Protein AF-A0A957UUG8-F1 (afdb_monomer_lite)

Sequence (241 aa):
MCANLQRIIALAIGLKPEPNIVSWSAAPTAQTLRECVQPLDTLDVLCGFPEPPALSSYLPDALEGNNSLPSLSNCVAHAGYAVVIVDVSAQELAPAALAAANTLVLVGAPTLPGVLHLAEATRLVNDVIAGQHRIGRQAIHLVVNRVRDSTLRPEEVVKTGLEVRKDFPALAAHAPDDPQVESALNQRRAAYFHSEPLRRTARTLGDLLFAAPALAAARVDELTGKPARVFNLGPIRIKAS

pLDDT: mean 84.56, std 16.68, range [26.45, 98.25]

Secondary structure (DSSP, 8-state):
-TTHHHHHHHHHHT--S-SBHHHHHTS-SHHHHHHH-EEETTEEE-B--SSHHHHHHHGGGSSSSTTSHHHHHHHHHHHT-S--------GGGHHHHHHH-S-EEEEE-SSHHHHHHHHHHHHIIIIISTTSS---GGGEEEEEEEE-TTS--HHHHHHHHHHH-TTPPPEEEEEE--HHHHHHHHTTS-GGGT-HHHHHHHHHHHHHHHHHHHHHHHHHHHHHT--PEEEEETTEEEEE-

Radius of gyration: 18.62 Å; chains: 1; bounding box: 44×42×51 Å

Structure (mmCIF, N/CA/C/O backbone):
data_AF-A0A957UUG8-F1
#
_entry.id   AF-A0A957UUG8-F1
#
loop_
_atom_site.group_PDB
_atom_site.id
_atom_site.type_symbol
_atom_site.label_atom_id
_atom_site.label_alt_id
_atom_site.label_comp_id
_atom_site.label_asym_id
_atom_site.label_entity_id
_atom_site.label_seq_id
_atom_site.pdbx_PDB_ins_code
_atom_site.Cartn_x
_atom_site.Cartn_y
_atom_site.Cartn_z
_atom_site.occupancy
_atom_site.B_iso_or_equiv
_atom_site.auth_seq_id
_atom_site.auth_comp_id
_atom_site.auth_asym_id
_atom_site.auth_atom_id
_atom_site.pdbx_PDB_model_num
ATOM 1 N N . MET A 1 1 ? -5.238 14.834 -9.897 1.00 26.45 1 MET A N 1
ATOM 2 C CA . MET A 1 1 ? -5.939 13.617 -10.384 1.00 26.45 1 MET A CA 1
ATOM 3 C C . MET A 1 1 ? -5.964 12.460 -9.367 1.00 26.45 1 MET A C 1
ATOM 5 O O . MET A 1 1 ? -6.479 11.405 -9.708 1.00 26.45 1 MET A O 1
ATOM 9 N N . CYS A 1 2 ? -5.498 12.633 -8.119 1.00 26.98 2 CYS A N 1
ATOM 10 C CA . CYS A 1 2 ? -5.352 11.531 -7.148 1.00 26.98 2 CYS A CA 1
ATOM 11 C C . CYS A 1 2 ? -6.630 11.167 -6.360 1.00 26.98 2 CYS A C 1
ATOM 13 O O . CYS A 1 2 ? -6.739 10.053 -5.860 1.00 26.98 2 CYS A O 1
ATOM 15 N N . ALA A 1 3 ? -7.640 12.045 -6.313 1.00 26.80 3 ALA A N 1
ATOM 16 C CA . ALA A 1 3 ? -8.881 11.792 -5.568 1.00 26.80 3 ALA A CA 1
ATOM 17 C C . ALA A 1 3 ? -9.786 10.696 -6.175 1.00 26.80 3 ALA A C 1
ATOM 19 O O . ALA A 1 3 ? -10.650 10.158 -5.489 1.00 26.80 3 ALA A O 1
ATOM 20 N N . ASN A 1 4 ? -9.594 10.334 -7.451 1.00 35.91 4 ASN A N 1
ATOM 21 C CA . ASN A 1 4 ? -10.429 9.324 -8.108 1.00 35.91 4 ASN A CA 1
ATOM 22 C C . ASN A 1 4 ? -10.052 7.879 -7.744 1.00 35.91 4 ASN A C 1
ATOM 24 O O . ASN A 1 4 ? -10.877 6.996 -7.955 1.00 35.91 4 ASN A O 1
ATOM 28 N N . LEU A 1 5 ? -8.864 7.610 -7.181 1.00 40.38 5 LEU A N 1
ATOM 29 C CA . LEU A 1 5 ? -8.452 6.231 -6.877 1.00 40.38 5 LEU A CA 1
ATOM 30 C C . LEU A 1 5 ? -9.182 5.621 -5.667 1.00 40.38 5 LEU A C 1
ATOM 32 O O . LEU A 1 5 ? -9.530 4.444 -5.728 1.00 40.38 5 LEU A O 1
ATOM 36 N N . GLN A 1 6 ? -9.492 6.401 -4.619 1.00 48.09 6 GLN A N 1
ATOM 37 C CA . GLN A 1 6 ? -10.172 5.880 -3.412 1.00 48.09 6 GLN A CA 1
ATOM 38 C C . GLN A 1 6 ? -11.544 5.277 -3.730 1.00 48.09 6 GLN A C 1
ATOM 40 O O . GLN A 1 6 ? -11.925 4.245 -3.181 1.00 48.09 6 GLN A O 1
ATOM 45 N N . ARG A 1 7 ? -12.273 5.888 -4.673 1.00 53.62 7 ARG A N 1
ATOM 46 C CA . ARG A 1 7 ? -13.584 5.399 -5.119 1.00 53.62 7 ARG A CA 1
ATOM 47 C C . ARG A 1 7 ? -13.492 4.153 -5.991 1.00 53.62 7 ARG A C 1
ATOM 49 O O . ARG A 1 7 ? -14.439 3.373 -6.003 1.00 53.62 7 ARG A O 1
ATOM 56 N N . ILE A 1 8 ? -12.386 3.954 -6.711 1.00 54.97 8 ILE A N 1
ATOM 57 C CA . ILE A 1 8 ? -12.251 2.836 -7.653 1.00 54.97 8 ILE A CA 1
ATOM 58 C C . ILE A 1 8 ? -12.225 1.507 -6.910 1.00 54.97 8 ILE A C 1
ATOM 60 O O . ILE A 1 8 ? -12.878 0.584 -7.374 1.00 54.97 8 ILE A O 1
ATOM 64 N N . ILE A 1 9 ? -11.558 1.405 -5.755 1.00 62.34 9 ILE A N 1
ATOM 65 C CA . ILE A 1 9 ? -11.535 0.146 -4.996 1.00 62.34 9 ILE A CA 1
ATOM 66 C C . ILE A 1 9 ? -12.936 -0.165 -4.478 1.00 62.34 9 ILE A C 1
ATOM 68 O O . ILE A 1 9 ? -13.498 -1.174 -4.883 1.00 62.34 9 ILE A O 1
ATOM 72 N N . ALA A 1 10 ? -13.558 0.729 -3.702 1.00 63.50 10 ALA A N 1
ATOM 73 C CA . ALA A 1 10 ? -14.911 0.500 -3.185 1.00 63.50 10 ALA A CA 1
ATOM 74 C C . ALA A 1 10 ? -15.917 0.144 -4.300 1.00 63.50 10 ALA A C 1
ATOM 76 O O . ALA A 1 10 ? -16.678 -0.813 -4.170 1.00 63.50 10 ALA A O 1
ATOM 77 N N . LEU A 1 11 ? -15.852 0.837 -5.443 1.00 66.44 11 LEU A N 1
ATOM 78 C CA . LEU A 1 11 ? -16.691 0.556 -6.610 1.00 66.44 11 LEU A CA 1
ATOM 79 C C . LEU A 1 11 ? -16.361 -0.785 -7.290 1.00 66.44 11 LEU A C 1
ATOM 81 O O . LEU A 1 11 ? -17.276 -1.500 -7.703 1.00 66.44 11 LEU A O 1
ATOM 85 N N . ALA A 1 12 ? -15.079 -1.127 -7.428 1.00 66.06 12 ALA A N 1
ATOM 86 C CA . ALA A 1 12 ? -14.616 -2.338 -8.105 1.00 66.06 12 ALA A CA 1
ATOM 87 C C . ALA A 1 12 ? -14.862 -3.615 -7.295 1.00 66.06 12 ALA A C 1
ATOM 89 O O . ALA A 1 12 ? -14.835 -4.698 -7.867 1.00 66.06 12 ALA A O 1
ATOM 90 N N . ILE A 1 13 ? -15.106 -3.517 -5.989 1.00 74.19 13 ILE A N 1
ATOM 91 C CA . ILE A 1 13 ? -15.402 -4.677 -5.131 1.00 74.19 13 ILE A CA 1
ATOM 92 C C . ILE A 1 13 ? -16.788 -4.616 -4.475 1.00 74.19 13 ILE A C 1
ATOM 94 O O . ILE A 1 13 ? -17.124 -5.481 -3.673 1.00 74.19 13 ILE A O 1
ATOM 98 N N . GLY A 1 14 ? -17.623 -3.641 -4.853 1.00 77.38 14 GLY A N 1
ATOM 99 C CA . GLY A 1 14 ? -19.028 -3.574 -4.439 1.00 77.38 14 GLY A CA 1
ATOM 100 C C . GLY A 1 14 ? -19.262 -3.113 -2.997 1.00 77.38 14 GLY A C 1
ATOM 101 O O . GLY A 1 14 ? -20.324 -3.393 -2.443 1.00 77.38 14 GLY A O 1
ATOM 102 N N . LEU A 1 15 ? -18.303 -2.407 -2.393 1.00 84.19 15 LEU A N 1
ATOM 103 C CA . LEU A 1 15 ? -18.471 -1.803 -1.071 1.00 84.19 15 LEU A CA 1
ATOM 104 C C . LEU A 1 15 ? -19.414 -0.600 -1.132 1.00 84.19 15 LEU A C 1
ATOM 106 O O . LEU A 1 15 ? -19.495 0.114 -2.138 1.00 84.19 15 LEU A O 1
ATOM 110 N N . LYS A 1 16 ? -20.120 -0.355 -0.030 1.00 86.88 16 LYS A N 1
ATOM 111 C CA . LYS A 1 16 ? -20.981 0.819 0.113 1.00 86.88 16 LYS A CA 1
ATOM 112 C C . LYS A 1 16 ? -20.130 2.052 0.449 1.00 86.88 16 LYS A C 1
ATOM 114 O O . LYS A 1 16 ? -19.113 1.914 1.124 1.00 86.88 16 LYS A O 1
ATOM 119 N N . PRO A 1 17 ? -20.550 3.266 0.046 1.00 83.75 17 PRO A N 1
ATOM 120 C CA . PRO A 1 17 ? -19.860 4.502 0.431 1.00 83.75 17 PRO A CA 1
ATOM 121 C C . PRO A 1 17 ? -19.831 4.754 1.946 1.00 83.75 17 PRO A C 1
ATOM 123 O O . PRO A 1 17 ? -18.925 5.419 2.440 1.00 83.75 17 PRO A O 1
ATOM 126 N N . GLU A 1 18 ? -20.821 4.226 2.667 1.00 87.88 18 GLU A N 1
ATOM 127 C CA . GLU A 1 18 ? -20.953 4.297 4.119 1.00 87.88 18 GLU A CA 1
ATOM 128 C C . GLU A 1 18 ? -21.358 2.923 4.683 1.00 87.88 18 GLU A C 1
ATOM 130 O O . GLU A 1 18 ? -22.116 2.197 4.024 1.00 87.88 18 GLU A O 1
ATOM 135 N N . PRO A 1 19 ? -20.895 2.565 5.894 1.00 91.62 19 PRO A N 1
ATOM 136 C CA . PRO A 1 19 ? -20.029 3.360 6.776 1.00 91.62 19 PRO A CA 1
ATOM 137 C C . PRO A 1 19 ? -18.561 3.440 6.300 1.00 91.62 19 PRO A C 1
ATOM 139 O O . PRO A 1 19 ? -18.117 2.626 5.486 1.00 91.62 19 PRO A O 1
ATOM 142 N N . ASN A 1 20 ? -17.827 4.464 6.757 1.00 91.44 20 ASN A N 1
ATOM 143 C CA . ASN A 1 20 ? -16.457 4.770 6.315 1.00 91.44 20 ASN A CA 1
ATOM 144 C C . ASN A 1 20 ? -15.599 5.422 7.425 1.00 91.44 20 ASN A C 1
ATOM 146 O O . ASN A 1 20 ? -16.031 5.562 8.570 1.00 91.44 20 ASN A O 1
ATOM 150 N N . ILE A 1 21 ? -14.367 5.821 7.092 1.00 92.38 21 ILE A N 1
ATOM 151 C CA . ILE A 1 21 ? -13.411 6.431 8.028 1.00 92.38 21 ILE A CA 1
ATOM 152 C C . ILE A 1 21 ? -13.934 7.714 8.687 1.00 92.38 21 ILE A C 1
ATOM 154 O O . ILE A 1 21 ? -13.601 7.976 9.841 1.00 92.38 21 ILE A O 1
ATOM 158 N N . VAL A 1 22 ? -14.793 8.483 8.009 1.00 93.12 22 VAL A N 1
ATOM 159 C CA . VAL A 1 22 ? -15.411 9.690 8.578 1.00 93.12 22 VAL A CA 1
ATOM 160 C C . VAL A 1 22 ? -16.347 9.300 9.720 1.00 93.12 22 VAL A C 1
ATOM 162 O O . VAL A 1 22 ? -16.263 9.885 10.799 1.00 93.12 22 VAL A O 1
ATOM 165 N N . SER A 1 23 ? -17.165 8.259 9.524 1.00 93.69 23 SER A N 1
ATOM 166 C CA . SER A 1 23 ? -18.064 7.721 10.553 1.00 93.69 23 SER A CA 1
ATOM 167 C C . SER A 1 23 ? -17.300 7.286 11.807 1.00 93.69 23 SER A C 1
ATOM 169 O O . SER A 1 23 ? -17.697 7.628 12.919 1.00 93.69 23 SER A O 1
ATOM 171 N N . TRP A 1 24 ? -16.167 6.597 11.638 1.00 95.31 24 TRP A N 1
ATOM 172 C CA . TRP A 1 24 ? -15.311 6.214 12.763 1.00 95.31 24 TRP A CA 1
ATOM 173 C C . TRP A 1 24 ? -14.665 7.433 13.438 1.00 95.31 24 TRP A C 1
ATOM 175 O O . TRP A 1 24 ? -14.670 7.535 14.665 1.00 95.31 24 TRP A O 1
ATOM 185 N N . SER A 1 25 ? -14.149 8.381 12.649 1.00 94.12 25 SER A N 1
ATOM 186 C CA . SER A 1 25 ? -13.430 9.559 13.153 1.00 94.12 25 SER A CA 1
ATOM 187 C C . SER A 1 25 ? -14.284 10.463 14.048 1.00 94.12 25 SER A C 1
ATOM 189 O O . SER A 1 25 ? -13.746 11.130 14.928 1.00 94.12 25 SER A O 1
ATOM 191 N N . ALA A 1 26 ? -15.609 10.452 13.866 1.00 93.44 26 ALA A N 1
ATOM 192 C CA . ALA A 1 26 ? -16.547 11.230 14.670 1.00 93.44 26 ALA A CA 1
ATOM 193 C C . ALA A 1 26 ? -16.664 10.724 16.120 1.00 93.44 26 ALA A C 1
ATOM 195 O O . ALA A 1 26 ? -16.987 11.497 17.022 1.00 93.44 26 ALA A O 1
ATOM 196 N N . ALA A 1 27 ? -16.398 9.438 16.357 1.00 94.50 27 ALA A N 1
ATOM 197 C CA . ALA A 1 27 ? -16.428 8.822 17.678 1.00 94.50 27 ALA A CA 1
ATOM 198 C C . ALA A 1 27 ? -15.414 7.662 17.734 1.00 94.50 27 ALA A C 1
ATOM 200 O O . ALA A 1 27 ? -15.817 6.500 17.691 1.00 94.50 27 ALA A O 1
ATOM 201 N N . PRO A 1 28 ? -14.098 7.936 17.800 1.00 95.00 28 PRO A N 1
ATOM 202 C CA . PRO A 1 28 ? -13.062 6.934 17.554 1.00 95.00 28 PRO A CA 1
ATOM 203 C C . PRO A 1 28 ? -12.923 5.958 18.730 1.00 95.00 28 PRO A C 1
ATOM 205 O O . PRO A 1 28 ? -12.320 6.260 19.759 1.00 95.00 28 PRO A O 1
ATOM 208 N N . THR A 1 29 ? -13.481 4.756 18.579 1.00 94.88 29 THR A N 1
ATOM 209 C CA . THR A 1 29 ? -13.404 3.664 19.561 1.00 94.88 29 THR A CA 1
ATOM 210 C C . THR A 1 29 ? -13.328 2.313 18.847 1.00 94.88 29 THR A C 1
ATOM 212 O O . THR A 1 29 ? -13.681 2.194 17.675 1.00 94.88 29 THR A O 1
ATOM 215 N N . ALA A 1 30 ? -12.901 1.258 19.550 1.00 93.50 30 ALA A N 1
ATOM 216 C CA . ALA A 1 30 ? -12.880 -0.093 18.975 1.00 93.50 30 ALA A CA 1
ATOM 217 C C . ALA A 1 30 ? -14.290 -0.619 18.662 1.00 93.50 30 ALA A C 1
ATOM 219 O O . ALA A 1 30 ? -14.467 -1.442 17.766 1.00 93.50 30 ALA A O 1
ATOM 220 N N . GLN A 1 31 ? -15.299 -0.156 19.404 1.00 93.38 31 GLN A N 1
ATOM 221 C CA . GLN A 1 31 ? -16.689 -0.507 19.144 1.00 93.38 31 GLN A CA 1
ATOM 222 C C . GLN A 1 31 ? -17.189 0.152 17.858 1.00 93.38 31 GLN A C 1
ATOM 224 O O . GLN A 1 31 ? -17.637 -0.553 16.961 1.00 93.38 31 GLN A O 1
ATOM 229 N N . THR A 1 32 ? -17.035 1.468 17.735 1.00 94.50 32 THR A N 1
ATOM 230 C CA . THR A 1 32 ? -17.436 2.200 16.526 1.00 94.50 32 THR A CA 1
ATOM 231 C C . THR A 1 32 ? -16.656 1.748 15.299 1.00 94.50 32 THR A C 1
ATOM 233 O O . THR A 1 32 ? -17.223 1.687 14.215 1.00 94.50 32 THR A O 1
ATOM 236 N N . LEU A 1 33 ? -15.391 1.336 15.446 1.00 95.38 33 LEU A N 1
ATOM 237 C CA . LEU A 1 33 ? -14.646 0.708 14.353 1.00 95.38 33 LEU A CA 1
ATOM 238 C C . LEU A 1 33 ? -15.356 -0.554 13.839 1.00 95.38 33 LEU A C 1
ATOM 240 O O . LEU A 1 33 ? -15.556 -0.681 12.636 1.00 95.38 33 LEU A O 1
ATOM 244 N N . ARG A 1 34 ? -15.779 -1.461 14.731 1.00 94.06 34 ARG A N 1
ATOM 245 C CA . ARG A 1 34 ? -16.524 -2.679 14.350 1.00 94.06 34 ARG A CA 1
ATOM 246 C C . ARG A 1 34 ? -17.858 -2.374 13.670 1.00 94.06 34 ARG A C 1
ATOM 248 O O . ARG A 1 34 ? -18.299 -3.149 12.834 1.00 94.06 34 ARG A O 1
ATOM 255 N N . GLU A 1 35 ? -18.482 -1.256 14.018 1.00 94.19 35 GLU A N 1
ATOM 256 C CA . GLU A 1 35 ? -19.719 -0.782 13.388 1.00 94.19 35 GLU A CA 1
ATOM 257 C C . GLU A 1 35 ? -19.462 -0.112 12.024 1.00 94.19 35 GLU A C 1
ATOM 259 O O . GLU A 1 35 ? -20.362 -0.064 11.188 1.00 94.19 35 GLU A O 1
ATOM 264 N N . CYS A 1 36 ? -18.242 0.388 11.785 1.00 95.00 36 CYS A N 1
ATOM 265 C CA . CYS A 1 36 ? -17.882 1.123 10.571 1.00 95.00 36 CYS A CA 1
ATOM 266 C C . CYS A 1 36 ? -17.183 0.291 9.487 1.00 95.00 36 CYS A C 1
ATOM 268 O O . CYS A 1 36 ? -17.032 0.768 8.360 1.00 95.00 36 CYS A O 1
ATOM 270 N N . VAL A 1 37 ? -16.733 -0.924 9.802 1.00 94.56 37 VAL A N 1
ATOM 271 C CA . VAL A 1 37 ? -16.162 -1.837 8.805 1.00 94.56 37 VAL A CA 1
ATOM 272 C C . VAL A 1 37 ? -17.257 -2.534 8.003 1.00 94.56 37 VAL A C 1
ATOM 274 O O . VAL A 1 37 ? -18.362 -2.778 8.485 1.00 94.56 37 VAL A O 1
ATOM 277 N N . GLN A 1 38 ? -16.938 -2.871 6.759 1.00 92.25 38 GLN A N 1
ATOM 278 C CA . GLN A 1 38 ? -17.809 -3.626 5.870 1.00 92.25 38 GLN A CA 1
ATOM 279 C C . GLN A 1 38 ? -17.164 -4.978 5.542 1.00 92.25 38 GLN A C 1
ATOM 281 O O . GLN A 1 38 ? -15.994 -4.996 5.147 1.00 92.25 38 GLN A O 1
ATOM 286 N N . PRO A 1 39 ? -17.901 -6.096 5.662 1.00 90.31 39 PRO A N 1
ATOM 287 C CA . PRO A 1 39 ? -17.361 -7.408 5.342 1.00 90.31 39 PRO A CA 1
ATOM 288 C C . PRO A 1 39 ? -17.180 -7.566 3.829 1.00 90.31 39 PRO A C 1
ATOM 290 O O . PRO A 1 39 ? -18.069 -7.241 3.036 1.00 90.31 39 PRO A O 1
ATOM 293 N N . LEU A 1 40 ? -16.039 -8.119 3.434 1.00 85.81 40 LEU A N 1
ATOM 294 C CA . LEU A 1 40 ? -15.681 -8.474 2.069 1.00 85.81 40 LEU A CA 1
ATOM 295 C C . LEU A 1 40 ? -14.963 -9.825 2.071 1.00 85.81 40 LEU A C 1
ATOM 297 O O . LEU A 1 40 ? -13.753 -9.900 2.283 1.00 85.81 40 LEU A O 1
ATOM 301 N N . ASP A 1 41 ? -15.711 -10.892 1.792 1.00 84.00 41 ASP A N 1
ATOM 302 C CA . ASP A 1 41 ? -15.215 -12.270 1.893 1.00 84.00 41 ASP A CA 1
ATOM 303 C C . ASP A 1 41 ? -14.626 -12.541 3.293 1.00 84.00 41 ASP A C 1
ATOM 305 O O . ASP A 1 41 ? -15.366 -12.517 4.276 1.00 84.00 41 ASP A O 1
ATOM 309 N N . THR A 1 42 ? -13.310 -12.742 3.411 1.00 84.75 42 THR A N 1
ATOM 310 C CA . THR A 1 42 ? -12.617 -12.951 4.693 1.00 84.75 42 THR A CA 1
ATOM 311 C C . THR A 1 42 ? -12.000 -11.676 5.279 1.00 84.75 42 THR A C 1
ATOM 313 O O . THR A 1 42 ? -11.213 -11.768 6.221 1.00 84.75 42 THR A O 1
ATOM 316 N N . LEU A 1 43 ? -12.251 -10.509 4.682 1.00 88.19 43 LEU A N 1
ATOM 317 C CA . LEU A 1 43 ? -11.686 -9.221 5.086 1.00 88.19 43 LEU A CA 1
ATOM 318 C C . LEU A 1 43 ? -12.763 -8.310 5.664 1.00 88.19 43 LEU A C 1
ATOM 320 O O . LEU A 1 43 ? -13.874 -8.257 5.146 1.00 88.19 43 LEU A O 1
ATOM 324 N N . ASP A 1 44 ? -12.385 -7.514 6.656 1.00 92.50 44 ASP A N 1
ATOM 325 C CA . ASP A 1 44 ? -13.159 -6.355 7.085 1.00 92.50 44 ASP A CA 1
ATOM 326 C C . ASP A 1 44 ? -12.511 -5.095 6.512 1.00 92.50 44 ASP A C 1
ATOM 328 O O . ASP A 1 44 ? -11.310 -4.862 6.677 1.00 92.50 44 ASP A O 1
ATOM 332 N N . VAL A 1 45 ? -13.298 -4.286 5.803 1.00 91.94 45 VAL A N 1
ATOM 333 C CA . VAL A 1 45 ? -12.803 -3.104 5.094 1.00 91.94 45 VAL A CA 1
ATOM 334 C C . VAL A 1 45 ? -13.402 -1.842 5.692 1.00 91.94 45 VAL A C 1
ATOM 336 O O . VAL A 1 45 ? -14.614 -1.632 5.652 1.00 91.94 45 VAL A O 1
ATOM 339 N N . LEU A 1 46 ? -12.540 -0.959 6.195 1.00 92.94 46 LEU A N 1
ATOM 340 C CA . LEU A 1 46 ? -12.909 0.420 6.495 1.00 92.94 46 LEU A CA 1
ATOM 341 C C . LEU A 1 46 ? -12.743 1.259 5.224 1.00 92.94 46 LEU A C 1
ATOM 343 O O . LEU A 1 46 ? -11.626 1.462 4.748 1.00 92.94 46 LEU A O 1
ATOM 347 N N . CYS A 1 47 ? -13.852 1.739 4.661 1.00 90.94 47 CYS A N 1
ATOM 348 C CA . CYS A 1 47 ? -13.802 2.583 3.469 1.00 90.94 47 CYS A CA 1
ATOM 349 C C . CYS A 1 47 ? -13.133 3.934 3.766 1.00 90.94 47 CYS A C 1
ATOM 351 O O . CYS A 1 47 ? -13.303 4.497 4.847 1.00 90.94 47 CYS A O 1
ATOM 353 N N . GLY A 1 48 ? -12.390 4.463 2.789 1.00 89.06 48 GLY A N 1
ATOM 354 C CA . GLY A 1 48 ? -11.746 5.775 2.875 1.00 89.06 48 GLY A CA 1
ATOM 355 C C . GLY A 1 48 ? -12.727 6.947 2.761 1.00 89.06 48 GLY A C 1
ATOM 356 O O . GLY A 1 48 ? -13.932 6.807 2.960 1.00 89.06 48 GLY A O 1
ATOM 357 N N . PHE A 1 49 ? -12.208 8.126 2.422 1.00 88.31 49 PHE A N 1
ATOM 358 C CA . PHE A 1 49 ? -13.012 9.344 2.340 1.00 88.31 49 PHE A CA 1
ATOM 359 C C . PHE A 1 49 ? -13.968 9.294 1.135 1.00 88.31 49 PHE A C 1
ATOM 361 O O . PHE A 1 49 ? -13.524 9.037 0.012 1.00 88.31 49 PHE A O 1
ATOM 368 N N . PRO A 1 50 ? -15.276 9.553 1.325 1.00 82.69 50 PRO A N 1
ATOM 369 C CA . PRO A 1 50 ? -16.256 9.461 0.243 1.00 82.69 50 PRO A CA 1
ATOM 370 C C . PRO A 1 50 ? -16.073 10.564 -0.808 1.00 82.69 50 PRO A C 1
ATOM 372 O O . PRO A 1 50 ? -16.459 10.386 -1.970 1.00 82.69 50 PRO A O 1
ATOM 375 N N . GLU A 1 51 ? -15.483 11.694 -0.414 1.00 83.94 51 GLU A N 1
ATOM 376 C CA . GLU A 1 51 ? -15.299 12.883 -1.239 1.00 83.94 51 GLU A CA 1
ATOM 377 C C . GLU A 1 51 ? -14.079 13.721 -0.808 1.00 83.94 51 GLU A C 1
ATOM 379 O O . GLU A 1 51 ? -13.674 13.662 0.357 1.00 83.94 51 GLU A O 1
ATOM 384 N N . PRO A 1 52 ? -13.487 14.523 -1.720 1.00 84.94 52 PRO A N 1
ATOM 385 C CA . PRO A 1 52 ? -12.295 15.319 -1.418 1.00 84.94 52 PRO A CA 1
ATOM 386 C C . PRO A 1 52 ? -12.438 16.288 -0.231 1.00 84.94 52 PRO A C 1
ATOM 388 O O . PRO A 1 52 ? -11.496 16.358 0.557 1.00 84.94 52 PRO A O 1
ATOM 391 N N . PRO A 1 53 ? -13.571 17.000 -0.038 1.00 89.88 53 PRO A N 1
ATOM 392 C CA . PRO A 1 53 ? -13.735 17.876 1.123 1.00 89.88 53 PRO A CA 1
ATOM 393 C C . PRO A 1 53 ? -13.604 17.145 2.463 1.00 89.88 53 PRO A C 1
ATOM 395 O O . PRO A 1 53 ? -12.961 17.664 3.370 1.00 89.88 53 PRO A O 1
ATOM 398 N N . ALA A 1 54 ? -14.136 15.922 2.571 1.00 89.69 54 ALA A N 1
ATOM 399 C CA . ALA A 1 54 ? -14.027 15.121 3.789 1.00 89.69 54 ALA A CA 1
ATOM 400 C C . ALA A 1 54 ? -12.566 14.770 4.117 1.00 89.69 54 ALA A C 1
ATOM 402 O O . ALA A 1 54 ? -12.162 14.834 5.276 1.00 89.69 54 ALA A O 1
ATOM 403 N N . LEU A 1 55 ? -11.757 14.463 3.095 1.00 90.69 55 LEU A N 1
ATOM 404 C CA . LEU A 1 55 ? -10.315 14.284 3.262 1.00 90.69 55 LEU A CA 1
ATOM 405 C C . LEU A 1 55 ? -9.654 15.584 3.737 1.00 90.69 55 LEU A C 1
ATOM 407 O O . LEU A 1 55 ? -8.910 15.567 4.712 1.00 90.69 55 LEU A O 1
ATOM 411 N N . SER A 1 56 ? -9.934 16.713 3.082 1.00 91.12 56 SER A N 1
ATOM 412 C CA . SER A 1 56 ? -9.343 18.007 3.448 1.00 91.12 56 SER A CA 1
ATOM 413 C C . SER A 1 56 ? -9.659 18.418 4.886 1.00 91.12 56 SER A C 1
ATOM 415 O O . SER A 1 56 ? -8.778 18.934 5.568 1.00 91.12 56 SER A O 1
ATOM 417 N N . SER A 1 57 ? -10.880 18.161 5.360 1.00 92.19 57 SER A N 1
ATOM 418 C CA . SER A 1 57 ? -11.272 18.405 6.752 1.00 92.19 57 SER A CA 1
ATOM 419 C C . SER A 1 57 ? -10.563 17.487 7.748 1.00 92.19 57 SER A C 1
ATOM 421 O O . SER A 1 57 ? -10.350 17.894 8.882 1.00 92.19 57 SER A O 1
ATOM 423 N N . TYR A 1 58 ? -10.189 16.275 7.336 1.00 92.44 58 TYR A N 1
ATOM 424 C CA . TYR A 1 58 ? -9.496 15.306 8.185 1.00 92.44 58 TYR A CA 1
ATOM 425 C C . TYR A 1 58 ? -7.981 15.534 8.275 1.00 92.44 58 TYR A C 1
ATOM 427 O O . TYR A 1 58 ? -7.376 15.227 9.298 1.00 92.44 58 TYR A O 1
ATOM 435 N N . LEU A 1 59 ? -7.351 16.063 7.219 1.00 92.75 59 LEU A N 1
ATOM 436 C CA . LEU A 1 59 ? -5.889 16.196 7.129 1.00 92.75 59 LEU A CA 1
ATOM 437 C C . LEU A 1 59 ? -5.206 16.838 8.355 1.00 92.75 59 LEU A C 1
ATOM 439 O O . LEU A 1 59 ? -4.159 16.316 8.742 1.00 92.75 59 LEU A O 1
ATOM 443 N N . PRO A 1 60 ? -5.743 17.905 8.983 1.00 93.31 60 PRO A N 1
ATOM 444 C CA . PRO A 1 60 ? -5.126 18.500 10.172 1.00 93.31 60 PRO A CA 1
ATOM 445 C C . PRO A 1 60 ? -4.975 17.527 11.351 1.00 93.31 60 PRO A C 1
ATOM 447 O O . PRO A 1 60 ? -3.987 17.608 12.075 1.00 93.31 60 PRO A O 1
ATOM 450 N N . ASP A 1 61 ? -5.905 16.580 11.493 1.00 93.44 61 ASP A N 1
ATOM 451 C CA . ASP A 1 61 ? -5.963 15.619 12.603 1.00 93.44 61 ASP A CA 1
ATOM 452 C C . ASP A 1 61 ? -5.361 14.250 12.231 1.00 93.44 61 ASP A C 1
ATOM 454 O O . ASP A 1 61 ? -5.323 13.319 13.034 1.00 93.44 61 ASP A O 1
ATOM 458 N N . ALA A 1 62 ? -4.891 14.074 10.993 1.00 93.00 62 ALA A N 1
ATOM 459 C CA . ALA A 1 62 ? -4.491 12.760 10.490 1.00 93.00 62 ALA A CA 1
ATOM 460 C C . ALA A 1 62 ? -3.291 12.158 11.247 1.00 93.00 62 ALA A C 1
ATOM 462 O O . ALA A 1 62 ? -3.182 10.933 11.351 1.00 93.00 62 ALA A O 1
ATOM 463 N N . LEU A 1 63 ? -2.392 13.004 11.761 1.00 92.31 63 LEU A N 1
ATOM 464 C CA . LEU A 1 63 ? -1.155 12.600 12.441 1.00 92.31 63 LEU A CA 1
ATOM 465 C C . LEU A 1 63 ? -1.319 12.398 13.950 1.00 92.31 63 LEU A C 1
ATOM 467 O O . LEU A 1 63 ? -0.676 11.515 14.515 1.00 92.31 63 LEU A O 1
ATOM 471 N N . GLU A 1 64 ? -2.154 13.204 14.601 1.00 92.25 64 GLU A N 1
ATOM 472 C CA . GLU A 1 64 ? -2.225 13.292 16.060 1.00 92.25 64 GLU A CA 1
ATOM 473 C C . GLU A 1 64 ? -3.667 13.427 16.549 1.00 92.25 64 GLU A C 1
ATOM 475 O O . GLU A 1 64 ? -4.545 13.896 15.836 1.00 92.25 64 GLU A O 1
ATOM 480 N N . GLY A 1 65 ? -3.915 13.009 17.791 1.00 92.50 65 GLY A N 1
ATOM 481 C CA . GLY A 1 65 ? -5.252 12.999 18.380 1.00 92.50 65 GLY A CA 1
ATOM 482 C C . GLY A 1 65 ? -5.965 11.652 18.250 1.00 92.50 65 GLY A C 1
ATOM 483 O O . GLY A 1 65 ? -5.453 10.685 17.680 1.00 92.50 65 GLY A O 1
ATOM 484 N N . ASN A 1 66 ? -7.162 11.572 18.831 1.00 92.94 66 ASN A N 1
ATOM 485 C CA . ASN A 1 66 ? -7.888 10.307 18.988 1.00 92.94 66 ASN A CA 1
ATOM 486 C C . ASN A 1 66 ? -8.451 9.764 17.664 1.00 92.94 66 ASN A C 1
ATOM 488 O O . ASN A 1 66 ? -8.617 8.554 17.529 1.00 92.94 66 ASN A O 1
ATOM 492 N N . ASN A 1 67 ? -8.719 10.638 16.696 1.00 94.19 67 ASN A N 1
ATOM 493 C CA . ASN A 1 67 ? -9.211 10.328 15.350 1.00 94.19 67 ASN A CA 1
ATOM 494 C C . ASN A 1 67 ? -8.081 10.154 14.310 1.00 94.19 67 ASN A C 1
ATOM 496 O O . ASN A 1 67 ? -8.364 9.917 13.136 1.00 94.19 67 ASN A O 1
ATOM 500 N N . SER A 1 68 ? -6.812 10.241 14.713 1.00 94.88 68 SER A N 1
ATOM 501 C CA . SER A 1 68 ? -5.652 10.110 13.820 1.00 94.88 68 SER A CA 1
ATOM 502 C C . SER A 1 68 ? -5.442 8.689 13.283 1.00 94.88 68 SER A C 1
ATOM 504 O O . SER A 1 68 ? -5.920 7.710 13.867 1.00 94.88 68 SER A O 1
ATOM 506 N N . LEU A 1 69 ? -4.671 8.541 12.198 1.00 93.56 69 LEU A N 1
ATOM 507 C CA . LEU A 1 69 ? -4.319 7.220 11.660 1.00 93.56 69 LEU A CA 1
ATOM 508 C C . LEU A 1 69 ? -3.479 6.379 12.642 1.00 93.56 69 LEU A C 1
ATOM 510 O O . LEU A 1 69 ? -3.768 5.189 12.783 1.00 93.56 69 LEU A O 1
ATOM 514 N N . PRO A 1 70 ? -2.492 6.930 13.380 1.00 92.62 70 PRO A N 1
ATOM 515 C CA . PRO A 1 70 ? -1.806 6.162 14.419 1.00 92.62 70 PRO A CA 1
ATOM 516 C C . PRO A 1 70 ? -2.752 5.673 15.526 1.00 92.62 70 PRO A C 1
ATOM 518 O O . PRO A 1 70 ? -2.623 4.539 15.995 1.00 92.62 70 PRO A O 1
ATOM 521 N N . SER A 1 71 ? -3.736 6.492 15.916 1.00 93.69 71 SER A N 1
ATOM 522 C CA . SER A 1 71 ? -4.783 6.082 16.860 1.00 93.69 71 SER A CA 1
ATOM 523 C C . SER A 1 71 ? -5.676 4.978 16.283 1.00 93.69 71 SER A C 1
ATOM 525 O O . SER A 1 71 ? -5.970 4.004 16.980 1.00 93.69 71 SER A O 1
ATOM 527 N N . LEU A 1 72 ? -6.032 5.056 14.994 1.00 93.88 72 LEU A N 1
ATOM 528 C CA . LEU A 1 72 ? -6.752 3.995 14.285 1.00 93.88 72 LEU A CA 1
ATOM 529 C C . LEU A 1 72 ? -5.993 2.665 14.337 1.00 93.88 72 LEU A C 1
ATOM 531 O O . LEU A 1 72 ? -6.590 1.652 14.689 1.00 93.88 72 LEU A O 1
ATOM 535 N N . SER A 1 73 ? -4.684 2.650 14.064 1.00 91.44 73 SER A N 1
ATOM 536 C CA . SER A 1 73 ? -3.873 1.425 14.160 1.00 91.44 73 SER A CA 1
ATOM 537 C C . SER A 1 73 ? -3.931 0.792 15.558 1.00 91.44 73 SER A C 1
ATOM 539 O O . SER A 1 73 ? -4.081 -0.425 15.681 1.00 91.44 73 SER A O 1
ATOM 541 N N . ASN A 1 74 ? -3.889 1.600 16.623 1.00 88.75 74 ASN A N 1
ATOM 542 C CA . ASN A 1 74 ? -4.058 1.099 17.995 1.00 88.75 74 ASN A CA 1
ATOM 543 C C . ASN A 1 74 ? -5.484 0.578 18.241 1.00 88.75 74 ASN A C 1
ATOM 545 O O . ASN A 1 74 ? -5.683 -0.463 18.867 1.00 88.75 74 ASN A O 1
ATOM 549 N N . CYS A 1 75 ? -6.486 1.285 17.724 1.00 92.12 75 CYS A N 1
ATOM 550 C CA . CYS A 1 75 ? -7.893 0.917 17.817 1.00 92.12 75 CYS A CA 1
ATOM 551 C C . CYS A 1 75 ? -8.178 -0.441 17.155 1.00 92.12 75 CYS A C 1
ATOM 553 O O . CYS A 1 75 ? -8.865 -1.282 17.734 1.00 92.12 75 CYS A O 1
ATOM 555 N N . VAL A 1 76 ? -7.587 -0.679 15.983 1.00 92.06 76 VAL A N 1
ATOM 556 C CA . VAL A 1 76 ? -7.654 -1.940 15.235 1.00 92.06 76 VAL A CA 1
ATOM 557 C C . VAL A 1 76 ? -7.072 -3.096 16.058 1.00 92.06 76 VAL A C 1
ATOM 559 O O . VAL A 1 76 ? -7.703 -4.150 16.162 1.00 92.06 76 VAL A O 1
ATOM 562 N N . ALA A 1 77 ? -5.943 -2.886 16.741 1.00 87.38 77 ALA A N 1
ATOM 563 C CA . ALA A 1 77 ? -5.383 -3.889 17.649 1.00 87.38 77 ALA A CA 1
ATOM 564 C C . ALA A 1 77 ? -6.341 -4.211 18.815 1.00 87.38 77 ALA A C 1
ATOM 566 O O . ALA A 1 77 ? -6.608 -5.378 19.100 1.00 87.38 77 ALA A O 1
ATOM 567 N N . HIS A 1 78 ? -6.938 -3.193 19.447 1.00 88.00 78 HIS A N 1
ATOM 568 C CA . HIS A 1 78 ? -7.951 -3.385 20.497 1.00 88.00 78 HIS A CA 1
ATOM 569 C C . HIS A 1 78 ? -9.251 -4.024 19.989 1.00 88.00 78 HIS A C 1
ATOM 571 O O . HIS A 1 78 ? -9.982 -4.648 20.762 1.00 88.00 78 HIS A O 1
ATOM 577 N N . ALA A 1 79 ? -9.557 -3.876 18.701 1.00 89.12 79 ALA A N 1
ATOM 578 C CA . ALA A 1 79 ? -10.694 -4.527 18.071 1.00 89.12 79 ALA A CA 1
ATOM 579 C C . ALA A 1 79 ? -10.444 -6.014 17.757 1.00 89.12 79 ALA A C 1
ATOM 581 O O . ALA A 1 79 ? -11.407 -6.714 17.448 1.00 89.12 79 ALA A O 1
ATOM 582 N N . GLY A 1 80 ? -9.206 -6.502 17.919 1.00 87.06 80 GLY A N 1
ATOM 583 C CA . GLY A 1 80 ? -8.835 -7.913 17.785 1.00 87.06 80 GLY A CA 1
ATOM 584 C C . GLY A 1 80 ? -8.267 -8.301 16.418 1.00 87.06 80 GLY A C 1
ATOM 585 O O . GLY A 1 80 ? -8.122 -9.490 16.143 1.00 87.06 80 GLY A O 1
ATOM 586 N N . TYR A 1 81 ? -7.944 -7.333 15.558 1.00 89.69 81 TYR A N 1
ATOM 587 C CA . TYR A 1 81 ? -7.331 -7.618 14.262 1.00 89.69 81 TYR A CA 1
ATOM 588 C C . TYR A 1 81 ? -5.834 -7.891 14.409 1.00 89.69 81 TYR A C 1
ATOM 590 O O . TYR A 1 81 ? -5.107 -7.129 15.045 1.00 89.69 81 TYR A O 1
ATOM 598 N N . ALA A 1 82 ? -5.363 -8.957 13.762 1.00 86.44 82 ALA A N 1
ATOM 599 C CA . ALA A 1 82 ? -3.943 -9.308 13.742 1.00 86.44 82 ALA A CA 1
ATOM 600 C C . ALA A 1 82 ? -3.130 -8.464 12.745 1.00 86.44 82 ALA A C 1
ATOM 602 O O . ALA A 1 82 ? -1.935 -8.252 12.939 1.00 86.44 82 ALA A O 1
ATOM 603 N N . VAL A 1 83 ? -3.765 -8.010 11.660 1.00 87.56 83 VAL A N 1
ATOM 604 C CA . VAL A 1 83 ? -3.116 -7.297 10.555 1.00 87.56 83 VAL A CA 1
ATOM 605 C C . VAL A 1 83 ? -4.005 -6.146 10.105 1.0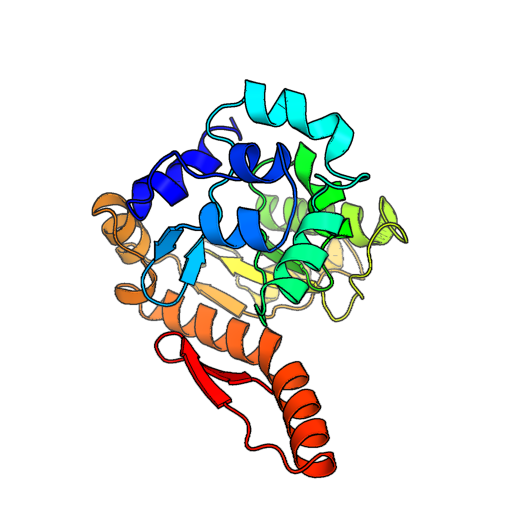0 87.56 83 VAL A C 1
ATOM 607 O O . VAL A 1 83 ? -5.205 -6.326 9.913 1.00 87.56 83 VAL A O 1
ATOM 610 N N . VAL A 1 84 ? -3.390 -4.984 9.881 1.00 91.00 84 VAL A N 1
ATOM 611 C CA . VAL A 1 84 ? -4.004 -3.836 9.211 1.00 91.00 84 VAL A CA 1
ATOM 612 C C . VAL A 1 84 ? -3.201 -3.502 7.961 1.00 91.00 84 VAL A C 1
ATOM 614 O O . VAL A 1 84 ? -1.974 -3.427 8.006 1.00 91.00 84 VAL A O 1
ATOM 617 N N . ILE A 1 85 ? -3.893 -3.322 6.839 1.00 91.69 85 ILE A N 1
ATOM 618 C CA . ILE A 1 85 ? -3.298 -2.840 5.592 1.00 91.69 85 ILE A CA 1
ATOM 619 C C . ILE A 1 85 ? -3.895 -1.467 5.326 1.00 91.69 85 ILE A C 1
ATOM 621 O O . ILE A 1 85 ? -5.108 -1.335 5.173 1.00 91.69 85 ILE A O 1
ATOM 625 N N . VAL A 1 86 ? -3.039 -0.451 5.284 1.00 91.69 86 VAL A N 1
ATOM 626 C CA . VAL A 1 86 ? -3.441 0.916 4.954 1.00 91.69 86 VAL A CA 1
ATOM 627 C C . VAL A 1 86 ? -3.080 1.165 3.497 1.00 91.69 86 VAL A C 1
ATOM 629 O O . VAL A 1 86 ? -1.905 1.302 3.162 1.00 91.69 86 VAL A O 1
ATOM 632 N N . ASP A 1 87 ? -4.089 1.200 2.631 1.00 89.19 87 ASP A N 1
ATOM 633 C CA . ASP A 1 87 ? -3.907 1.612 1.241 1.00 89.19 87 ASP A CA 1
ATOM 634 C C . ASP A 1 87 ? -3.952 3.142 1.137 1.00 89.19 87 ASP A C 1
ATOM 636 O O . ASP A 1 87 ? -4.942 3.785 1.501 1.00 89.19 87 ASP A O 1
ATOM 640 N N . VAL A 1 88 ? -2.857 3.736 0.664 1.00 84.69 88 VAL A N 1
ATOM 641 C CA . VAL A 1 88 ? -2.669 5.189 0.621 1.00 84.69 88 VAL A CA 1
ATOM 642 C C . VAL A 1 88 ? -2.644 5.649 -0.825 1.00 84.69 88 VAL A C 1
ATOM 644 O O . VAL A 1 88 ? -1.620 5.603 -1.503 1.00 84.69 88 VAL A O 1
ATOM 647 N N . SER A 1 89 ? -3.776 6.161 -1.292 1.00 74.94 89 SER A N 1
ATOM 648 C CA . SER A 1 89 ? -3.893 6.738 -2.634 1.00 74.94 89 SER A CA 1
ATOM 649 C C . SER A 1 89 ? -3.802 8.272 -2.659 1.00 74.94 89 SER A C 1
ATOM 651 O O . SER A 1 89 ? -3.696 8.859 -3.734 1.00 74.94 89 SER A O 1
ATOM 653 N N . ALA A 1 90 ? -3.881 8.927 -1.495 1.00 82.06 90 ALA A N 1
ATOM 654 C CA . ALA A 1 90 ? -3.717 10.373 -1.336 1.00 82.06 90 ALA A CA 1
ATOM 655 C C . ALA A 1 90 ? -2.345 10.657 -0.714 1.00 82.06 90 ALA A C 1
ATOM 657 O O . ALA A 1 90 ? -2.066 10.216 0.402 1.00 82.06 90 ALA A O 1
ATOM 658 N N . GLN A 1 91 ? -1.480 11.367 -1.439 1.00 82.81 91 GLN A N 1
ATOM 659 C CA . GLN A 1 91 ? -0.099 11.623 -1.008 1.00 82.81 91 GLN A CA 1
ATOM 660 C C . GLN A 1 91 ? -0.042 12.459 0.274 1.00 82.81 91 GLN A C 1
ATOM 662 O O . GLN A 1 91 ? 0.873 12.307 1.077 1.00 82.81 91 GLN A O 1
ATOM 667 N N . GLU A 1 92 ? -1.055 13.287 0.497 1.00 87.44 92 GLU A N 1
ATOM 668 C CA . GLU A 1 92 ? -1.231 14.130 1.673 1.00 87.44 92 GLU A CA 1
ATOM 669 C C . GLU A 1 92 ? -1.402 13.305 2.962 1.00 87.44 92 GLU A C 1
ATOM 671 O O . GLU A 1 92 ? -1.053 13.777 4.040 1.00 87.44 92 GLU A O 1
ATOM 676 N N . LEU A 1 93 ? -1.875 12.055 2.860 1.00 90.31 93 LEU A N 1
ATOM 677 C CA . LEU A 1 93 ? -1.985 11.124 3.992 1.00 90.31 93 LEU A CA 1
ATOM 678 C C . LEU A 1 93 ? -0.715 10.306 4.236 1.00 90.31 93 LEU A C 1
ATOM 680 O O . LEU A 1 93 ? -0.638 9.609 5.249 1.00 90.31 93 LEU A O 1
ATOM 684 N N . ALA A 1 94 ? 0.274 10.357 3.338 1.00 89.50 94 ALA A N 1
ATOM 685 C CA . ALA A 1 94 ? 1.451 9.498 3.433 1.00 89.50 94 ALA A CA 1
ATOM 686 C C . ALA A 1 94 ? 2.192 9.633 4.778 1.00 89.50 94 ALA A C 1
ATOM 688 O O . ALA A 1 94 ? 2.471 8.593 5.371 1.00 89.50 94 ALA A O 1
ATOM 689 N N . PRO A 1 95 ? 2.451 10.838 5.332 1.00 90.50 95 PRO A N 1
ATOM 690 C CA . PRO A 1 95 ? 3.111 10.957 6.635 1.00 90.50 95 PRO A CA 1
ATOM 691 C C . PRO A 1 95 ? 2.328 10.274 7.765 1.00 90.50 95 PRO A C 1
ATOM 693 O O . PRO A 1 95 ? 2.903 9.515 8.541 1.00 90.50 95 PRO A O 1
ATOM 696 N N . ALA A 1 96 ? 1.009 10.483 7.816 1.00 92.62 96 ALA A N 1
ATOM 697 C CA . ALA A 1 96 ? 0.135 9.892 8.827 1.00 92.62 96 ALA A CA 1
ATOM 698 C C . ALA A 1 96 ? 0.065 8.363 8.721 1.00 92.62 96 ALA A C 1
ATOM 700 O O . ALA A 1 96 ? 0.157 7.660 9.727 1.00 92.62 96 ALA A O 1
ATOM 701 N N . ALA A 1 97 ? -0.039 7.837 7.501 1.00 93.25 97 ALA A N 1
ATOM 702 C CA . ALA A 1 97 ? -0.048 6.400 7.264 1.00 93.25 97 ALA A CA 1
ATOM 703 C C . A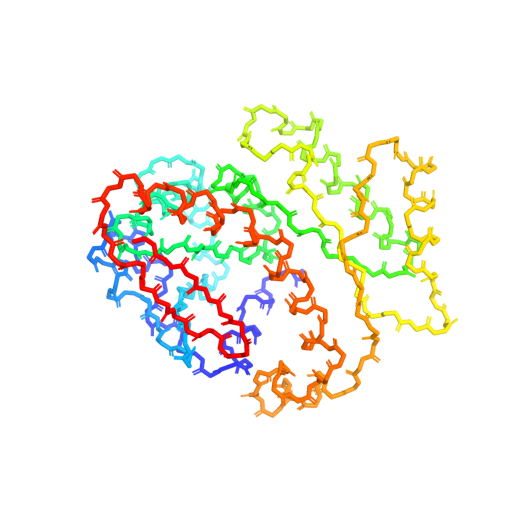LA A 1 97 ? 1.301 5.748 7.605 1.00 93.25 97 ALA A C 1
ATOM 705 O O . ALA A 1 97 ? 1.332 4.679 8.209 1.00 93.25 97 ALA A O 1
ATOM 706 N N . LEU A 1 98 ? 2.417 6.406 7.275 1.00 93.44 98 LEU A N 1
ATOM 707 C CA . LEU A 1 98 ? 3.761 5.933 7.615 1.00 93.44 98 LEU A CA 1
ATOM 708 C C . LEU A 1 98 ? 3.989 5.946 9.133 1.00 93.44 98 LEU A C 1
ATOM 710 O O . LEU A 1 98 ? 4.537 4.983 9.667 1.00 93.44 98 LEU A O 1
ATOM 714 N N . ALA A 1 99 ? 3.515 6.975 9.842 1.00 92.25 99 ALA A N 1
ATOM 715 C CA . ALA A 1 99 ? 3.559 7.038 11.305 1.00 92.25 99 ALA A CA 1
ATOM 716 C C . ALA A 1 99 ? 2.735 5.919 11.973 1.00 92.25 99 ALA A C 1
ATOM 718 O O . ALA A 1 99 ? 3.112 5.410 13.031 1.00 92.25 99 ALA A O 1
ATOM 719 N N . ALA A 1 100 ? 1.634 5.508 11.341 1.00 92.56 100 ALA A N 1
ATOM 720 C CA . ALA A 1 100 ? 0.748 4.445 11.808 1.00 92.56 100 ALA A CA 1
ATOM 721 C C . ALA A 1 100 ? 1.246 3.020 11.483 1.00 92.56 100 ALA A C 1
ATOM 723 O O . ALA A 1 100 ? 0.690 2.049 12.005 1.00 92.56 100 ALA A O 1
ATOM 724 N N . ALA A 1 101 ? 2.265 2.886 10.627 1.00 92.88 101 ALA A N 1
ATOM 725 C CA . ALA A 1 101 ? 2.757 1.618 10.103 1.00 92.88 101 ALA A CA 1
ATOM 726 C C . ALA A 1 101 ? 4.109 1.198 10.708 1.00 92.88 101 ALA A C 1
ATOM 728 O O . ALA A 1 101 ? 4.910 2.003 11.186 1.00 92.88 101 ALA A O 1
ATOM 729 N N . ASN A 1 102 ? 4.383 -0.105 10.652 1.00 91.50 102 ASN A N 1
ATOM 730 C CA . ASN A 1 102 ? 5.675 -0.700 11.015 1.00 91.50 102 ASN A CA 1
ATOM 731 C C . ASN A 1 102 ? 6.384 -1.382 9.830 1.00 91.50 102 ASN A C 1
ATOM 733 O O . ASN A 1 102 ? 7.555 -1.733 9.942 1.00 91.50 102 ASN A O 1
ATOM 737 N N . THR A 1 103 ? 5.685 -1.534 8.706 1.00 93.25 103 THR A N 1
ATOM 738 C CA . THR A 1 103 ? 6.140 -2.202 7.486 1.00 93.25 103 THR A CA 1
ATOM 739 C C . THR A 1 103 ? 5.644 -1.395 6.294 1.00 93.25 103 THR A C 1
ATOM 741 O O . THR A 1 103 ? 4.518 -0.898 6.318 1.00 93.25 103 THR A O 1
ATOM 744 N N . LEU A 1 104 ? 6.465 -1.263 5.255 1.00 94.44 104 LEU A N 1
ATOM 745 C CA . LEU A 1 104 ? 6.132 -0.529 4.038 1.00 94.44 104 LEU A CA 1
ATOM 746 C C . LEU A 1 104 ? 6.320 -1.416 2.812 1.00 94.44 104 LEU A C 1
ATOM 748 O O . LEU A 1 104 ? 7.400 -1.953 2.582 1.00 94.44 104 LEU A O 1
ATOM 752 N N . VAL A 1 105 ? 5.283 -1.509 1.984 1.00 95.38 105 VAL A N 1
ATOM 753 C CA . VAL A 1 105 ? 5.369 -2.126 0.659 1.00 95.38 105 VAL A CA 1
ATOM 754 C C . VAL A 1 105 ? 5.350 -1.019 -0.387 1.00 95.38 105 VAL A C 1
ATOM 756 O O . VAL A 1 105 ? 4.352 -0.319 -0.542 1.00 95.38 105 VAL A O 1
ATOM 759 N N . LEU A 1 106 ? 6.456 -0.858 -1.108 1.00 95.38 106 LEU A N 1
ATOM 760 C CA . LEU A 1 106 ? 6.562 0.074 -2.224 1.00 95.38 106 LEU A CA 1
ATOM 761 C C . LEU A 1 106 ? 6.244 -0.660 -3.522 1.00 95.38 106 LEU A C 1
ATOM 763 O O . LEU A 1 106 ? 6.966 -1.573 -3.915 1.00 95.38 106 LEU A O 1
ATOM 767 N N . VAL A 1 107 ? 5.171 -0.252 -4.195 1.00 95.19 107 VAL A N 1
ATOM 768 C CA . VAL A 1 107 ? 4.757 -0.825 -5.480 1.00 95.19 107 VAL A CA 1
ATOM 769 C C . VAL A 1 107 ? 5.113 0.147 -6.597 1.00 95.19 107 VAL A C 1
ATOM 771 O O . VAL A 1 107 ? 4.684 1.299 -6.573 1.00 95.19 107 VAL A O 1
ATOM 774 N N . GLY A 1 108 ? 5.875 -0.302 -7.592 1.00 95.62 108 GLY A N 1
ATOM 775 C CA . GLY A 1 108 ? 6.290 0.548 -8.710 1.00 95.62 108 GLY A CA 1
ATOM 776 C C . GLY A 1 108 ? 6.256 -0.156 -10.058 1.00 95.62 108 GLY A C 1
ATOM 777 O O . GLY A 1 108 ? 6.251 -1.383 -10.144 1.00 95.62 108 GLY A O 1
ATOM 778 N N . ALA A 1 109 ? 6.217 0.643 -11.124 1.00 96.06 109 ALA A N 1
ATOM 779 C CA . ALA A 1 109 ? 6.281 0.146 -12.492 1.00 96.06 109 ALA A CA 1
ATOM 780 C C . ALA A 1 109 ? 7.745 -0.082 -12.930 1.00 96.06 109 ALA A C 1
ATOM 782 O O . ALA A 1 109 ? 8.613 0.710 -12.558 1.00 96.06 109 ALA A O 1
ATOM 783 N N . PRO A 1 110 ? 8.026 -1.095 -13.768 1.00 97.50 110 PRO A N 1
ATOM 784 C CA . PRO A 1 110 ? 9.358 -1.404 -14.293 1.00 97.50 110 PRO A CA 1
ATOM 785 C C . PRO A 1 110 ? 9.806 -0.449 -15.413 1.00 97.50 110 PRO A C 1
ATOM 787 O O . PRO A 1 110 ? 10.212 -0.847 -16.501 1.00 97.50 110 PRO A O 1
ATOM 790 N N . THR A 1 111 ? 9.716 0.853 -15.182 1.00 97.88 111 THR A N 1
ATOM 791 C CA . THR A 1 111 ? 10.127 1.886 -16.140 1.00 97.88 111 THR A CA 1
ATOM 792 C C . THR A 1 111 ? 11.064 2.868 -15.456 1.00 97.88 111 THR A C 1
ATOM 794 O O . THR A 1 111 ? 11.010 3.009 -14.238 1.00 97.88 111 THR A O 1
ATOM 797 N N . LEU A 1 112 ? 11.898 3.589 -16.213 1.00 96.88 112 LEU A N 1
ATOM 798 C CA . LEU A 1 112 ? 12.782 4.608 -15.629 1.00 96.88 112 LEU A CA 1
ATOM 799 C C . LEU A 1 112 ? 12.023 5.639 -14.764 1.00 96.88 112 LEU A C 1
ATOM 801 O O . LEU A 1 112 ? 12.451 5.866 -13.633 1.00 96.88 112 LEU A O 1
ATOM 805 N N . PRO A 1 113 ? 10.866 6.194 -15.193 1.00 97.38 113 PRO A N 1
ATOM 806 C CA . PRO A 1 113 ? 10.051 7.035 -14.312 1.00 97.38 113 PRO A CA 1
ATOM 807 C C . PRO A 1 113 ? 9.572 6.306 -13.048 1.00 97.38 113 PRO A C 1
ATOM 809 O O . PRO A 1 113 ? 9.565 6.886 -11.968 1.00 97.38 113 PRO A O 1
ATOM 812 N N . GLY A 1 114 ? 9.206 5.024 -13.160 1.00 96.88 114 GLY A N 1
ATOM 813 C CA . GLY A 1 114 ? 8.824 4.202 -12.012 1.00 96.88 114 GLY A CA 1
ATOM 814 C C . GLY A 1 114 ? 9.961 4.021 -11.003 1.00 96.88 114 GLY A C 1
ATOM 815 O O . GLY A 1 114 ? 9.732 4.166 -9.804 1.00 96.88 114 GLY A O 1
ATOM 816 N N . VAL A 1 115 ? 11.191 3.785 -11.475 1.00 98.00 115 VAL A N 1
ATOM 817 C CA . VAL A 1 115 ? 12.392 3.705 -10.625 1.00 98.00 115 VAL A CA 1
ATOM 818 C C . VAL A 1 115 ? 12.633 5.025 -9.892 1.00 98.00 115 VAL A C 1
ATOM 820 O O . VAL A 1 115 ? 12.892 5.013 -8.689 1.00 98.00 115 VAL A O 1
ATOM 823 N N . LEU A 1 116 ? 12.509 6.163 -10.583 1.00 97.31 116 LEU A N 1
ATOM 824 C CA . LEU A 1 116 ? 12.680 7.482 -9.969 1.00 97.31 116 LEU A CA 1
ATOM 825 C C . LEU A 1 116 ? 11.637 7.740 -8.876 1.00 97.31 116 LEU A C 1
ATOM 827 O O . LEU A 1 116 ? 12.015 8.113 -7.769 1.00 97.31 116 LEU A O 1
ATOM 831 N N . HIS A 1 117 ? 10.357 7.445 -9.124 1.00 95.44 117 HIS A N 1
ATOM 832 C CA . HIS A 1 117 ? 9.315 7.583 -8.099 1.00 95.44 117 HIS A CA 1
ATOM 833 C C . HIS A 1 117 ? 9.559 6.672 -6.885 1.00 95.44 117 HIS A C 1
ATOM 835 O O . HIS A 1 117 ? 9.352 7.087 -5.746 1.00 95.44 117 HIS A O 1
ATOM 841 N N . LEU A 1 118 ? 10.032 5.439 -7.100 1.00 96.38 118 LEU A N 1
ATOM 842 C CA . LEU A 1 118 ? 10.409 4.531 -6.010 1.00 96.38 118 LEU A CA 1
ATOM 843 C C . LEU A 1 118 ? 11.593 5.075 -5.202 1.00 96.38 118 LEU A C 1
ATOM 845 O O . LEU A 1 118 ? 11.594 5.004 -3.970 1.00 96.38 118 LEU A O 1
ATOM 849 N N . ALA A 1 119 ? 12.590 5.651 -5.876 1.00 96.38 119 ALA A N 1
ATOM 850 C CA . ALA A 1 119 ? 13.716 6.295 -5.216 1.00 96.38 119 ALA A CA 1
ATOM 851 C C . ALA A 1 119 ? 13.253 7.531 -4.429 1.00 96.38 119 ALA A C 1
ATOM 853 O O . ALA A 1 119 ? 13.684 7.740 -3.299 1.00 96.38 119 ALA A O 1
ATOM 854 N N . GLU A 1 120 ? 12.343 8.344 -4.950 1.00 94.19 120 GLU A N 1
ATOM 855 C CA . GLU A 1 120 ? 11.774 9.486 -4.224 1.00 94.19 120 GLU A CA 1
ATOM 856 C C . GLU A 1 120 ? 10.966 9.047 -2.999 1.00 94.19 120 GLU A C 1
ATOM 858 O O . GLU A 1 120 ? 11.189 9.575 -1.908 1.00 94.19 120 GLU A O 1
ATOM 863 N N . ALA A 1 121 ? 10.117 8.026 -3.135 1.00 93.12 121 ALA A N 1
ATOM 864 C CA . ALA A 1 121 ? 9.367 7.449 -2.020 1.00 93.12 121 ALA A CA 1
ATOM 865 C C . ALA A 1 121 ? 10.303 6.892 -0.936 1.00 93.12 121 ALA A C 1
ATOM 867 O O . ALA A 1 121 ? 10.119 7.157 0.250 1.00 93.12 121 ALA A O 1
ATOM 868 N N . THR A 1 122 ? 11.378 6.210 -1.340 1.00 94.50 122 THR A N 1
ATOM 869 C CA . THR A 1 122 ? 12.419 5.749 -0.408 1.00 94.50 122 THR A CA 1
ATOM 870 C C . THR A 1 122 ? 13.095 6.932 0.298 1.00 94.50 122 THR A C 1
ATOM 872 O O . THR A 1 122 ? 13.474 6.814 1.457 1.00 94.50 122 THR A O 1
ATOM 875 N N . ARG A 1 123 ? 13.218 8.097 -0.365 1.00 93.44 123 ARG A N 1
ATOM 876 C CA . ARG A 1 123 ? 13.869 9.302 0.199 1.00 93.44 123 ARG A CA 1
ATOM 877 C C . ARG A 1 123 ? 13.014 9.889 1.288 1.00 93.44 123 ARG A C 1
ATOM 879 O O . ARG A 1 123 ? 13.510 10.295 2.331 1.00 93.44 123 ARG A O 1
ATOM 886 N N . LEU A 1 124 ? 11.721 9.969 0.987 1.00 91.06 124 LEU A N 1
ATOM 887 C CA . LEU A 1 124 ? 10.728 10.489 1.896 1.00 91.06 124 LEU A CA 1
ATOM 888 C C . LEU A 1 124 ? 10.838 9.737 3.221 1.00 91.06 124 LEU A C 1
ATOM 890 O O . LEU A 1 124 ? 11.065 10.361 4.249 1.00 91.06 124 LEU A O 1
ATOM 894 N N . VAL A 1 125 ? 10.796 8.407 3.161 1.00 92.94 125 VAL A N 1
ATOM 895 C CA . VAL A 1 125 ? 10.845 7.529 4.334 1.00 92.94 125 VAL A CA 1
ATOM 896 C C . VAL A 1 125 ? 12.205 7.599 5.036 1.00 92.94 125 VAL A C 1
ATOM 898 O O . VAL A 1 125 ? 12.271 7.921 6.215 1.00 92.94 125 VAL A O 1
ATOM 901 N N . ASN A 1 126 ? 13.307 7.355 4.323 1.00 92.19 126 ASN A N 1
ATOM 902 C CA . ASN A 1 126 ? 14.612 7.192 4.971 1.00 92.19 126 ASN A CA 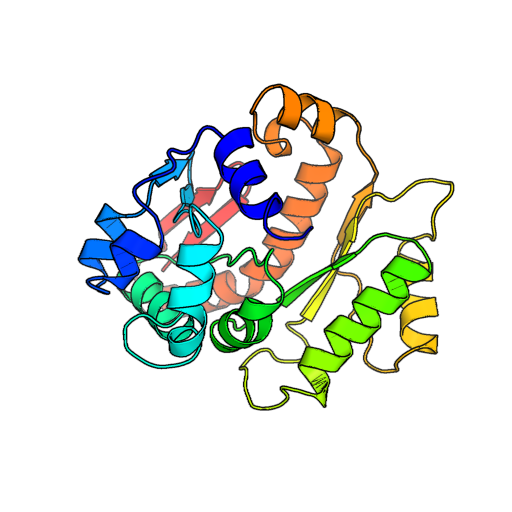1
ATOM 903 C C . ASN A 1 126 ? 15.286 8.502 5.392 1.00 92.19 126 ASN A C 1
ATOM 905 O O . ASN A 1 126 ? 16.099 8.462 6.317 1.00 92.19 126 ASN A O 1
ATOM 909 N N . ASP A 1 127 ? 14.969 9.625 4.739 1.00 92.19 127 ASP A N 1
ATOM 910 C CA . ASP A 1 127 ? 15.695 10.886 4.928 1.00 92.19 127 ASP A CA 1
ATOM 911 C C . ASP A 1 127 ? 14.791 12.019 5.430 1.00 92.19 127 ASP A C 1
ATOM 913 O O . ASP A 1 127 ? 15.180 12.763 6.327 1.00 92.19 127 ASP A O 1
ATOM 917 N N . VAL A 1 128 ? 13.597 12.189 4.850 1.00 90.56 128 VAL A N 1
ATOM 918 C CA . VAL A 1 128 ? 12.758 13.380 5.099 1.00 90.56 128 VAL A CA 1
ATOM 919 C C . VAL A 1 128 ? 11.924 13.235 6.367 1.00 90.56 128 VAL A C 1
ATOM 921 O O . VAL A 1 128 ? 11.878 14.157 7.177 1.00 90.56 128 VAL A O 1
ATOM 924 N N . ILE A 1 129 ? 11.269 12.088 6.545 1.00 89.25 129 ILE A N 1
ATOM 925 C CA . ILE A 1 129 ? 10.448 11.787 7.727 1.00 89.25 129 ILE A CA 1
ATOM 926 C C . ILE A 1 129 ? 11.126 10.765 8.648 1.00 89.25 129 ILE A C 1
ATOM 928 O O . ILE A 1 129 ? 10.474 10.101 9.457 1.00 89.25 129 ILE A O 1
ATOM 932 N N . ALA A 1 130 ? 12.450 10.646 8.538 1.00 88.19 130 ALA A N 1
ATOM 933 C CA . ALA A 1 130 ? 13.248 9.772 9.380 1.00 88.19 130 ALA A CA 1
ATOM 934 C C . ALA A 1 130 ? 13.011 10.089 10.864 1.00 88.19 130 ALA A C 1
ATOM 936 O O . ALA A 1 130 ? 13.030 11.245 11.286 1.00 88.19 130 ALA A O 1
ATOM 937 N N . GLY A 1 131 ? 12.766 9.052 11.666 1.00 86.69 131 GLY A N 1
ATOM 938 C CA . GLY A 1 131 ? 12.447 9.200 13.090 1.00 86.69 131 GLY A CA 1
ATOM 939 C C . GLY A 1 131 ? 11.000 9.614 13.391 1.00 86.69 131 GLY A C 1
ATOM 940 O O . GLY A 1 131 ? 10.616 9.603 14.556 1.00 86.69 131 GLY A O 1
ATOM 941 N N . GLN A 1 132 ? 10.182 9.912 12.375 1.00 87.06 132 GLN A N 1
ATOM 942 C CA . GLN A 1 132 ? 8.744 10.195 12.520 1.00 87.06 132 GLN A CA 1
ATOM 943 C C . GLN A 1 132 ? 7.866 8.958 12.248 1.00 87.06 132 GLN A C 1
ATOM 945 O O . GLN A 1 132 ? 6.645 9.018 12.343 1.00 87.06 132 GLN A O 1
ATOM 950 N N . HIS A 1 133 ? 8.480 7.817 11.927 1.00 91.25 133 HIS A N 1
ATOM 951 C CA . HIS A 1 133 ? 7.821 6.522 11.762 1.00 91.25 133 HIS A CA 1
ATOM 952 C C . HIS A 1 133 ? 8.642 5.400 12.407 1.00 91.25 133 HIS A C 1
ATOM 954 O O . HIS A 1 133 ? 9.814 5.571 12.746 1.00 91.25 133 HIS A O 1
ATOM 960 N N . ARG A 1 134 ? 8.032 4.216 12.549 1.00 88.81 134 ARG A N 1
ATOM 961 C CA . ARG A 1 134 ? 8.659 3.032 13.174 1.00 88.81 134 ARG A CA 1
ATOM 962 C C . ARG A 1 134 ? 9.180 1.999 12.172 1.00 88.81 134 ARG A C 1
ATOM 964 O O . ARG A 1 134 ? 9.734 0.982 12.574 1.00 88.81 134 ARG A O 1
ATOM 971 N N . ILE A 1 135 ? 8.990 2.246 10.877 1.00 92.62 135 ILE A N 1
ATOM 972 C CA . ILE A 1 135 ? 9.409 1.339 9.801 1.00 92.62 135 ILE A CA 1
ATOM 973 C C . ILE A 1 135 ? 10.941 1.260 9.746 1.00 92.62 135 ILE A C 1
ATOM 975 O O . ILE A 1 135 ? 11.614 2.232 9.405 1.00 92.62 135 ILE A O 1
ATOM 979 N N . GLY A 1 136 ? 11.495 0.096 10.081 1.00 89.38 136 GLY A N 1
ATOM 980 C CA . GLY A 1 136 ? 12.917 -0.181 9.895 1.00 89.38 136 GLY A CA 1
ATOM 981 C C . GLY A 1 136 ? 13.246 -0.438 8.424 1.00 89.38 136 GLY A C 1
ATOM 982 O O . GLY A 1 136 ? 12.410 -0.933 7.676 1.00 89.38 136 GLY A O 1
ATOM 983 N N . ARG A 1 137 ? 14.493 -0.185 8.007 1.00 86.62 137 ARG A N 1
ATOM 984 C CA . ARG A 1 137 ? 14.936 -0.387 6.609 1.00 86.62 137 ARG A CA 1
ATOM 985 C C . ARG A 1 137 ? 14.679 -1.801 6.074 1.00 86.62 137 ARG A C 1
ATOM 987 O O . ARG A 1 137 ? 14.347 -1.963 4.910 1.00 86.62 137 ARG A O 1
ATOM 994 N N . GLN A 1 138 ? 14.803 -2.813 6.935 1.00 87.38 138 GLN A N 1
ATOM 995 C CA . GLN A 1 138 ? 14.549 -4.220 6.591 1.00 87.38 138 GLN A CA 1
ATOM 996 C C . GLN A 1 138 ? 13.056 -4.538 6.391 1.00 87.38 138 GLN A C 1
ATOM 998 O O . GLN A 1 138 ? 12.727 -5.577 5.831 1.00 87.38 138 GLN A O 1
ATOM 1003 N N . ALA A 1 139 ? 12.166 -3.654 6.851 1.00 91.38 139 ALA A N 1
ATOM 1004 C CA . ALA A 1 139 ? 10.715 -3.758 6.721 1.00 91.38 139 ALA A CA 1
ATOM 1005 C C . ALA A 1 139 ? 10.172 -2.905 5.556 1.00 91.38 139 ALA A C 1
ATOM 1007 O O . ALA A 1 139 ? 8.977 -2.613 5.502 1.00 91.38 139 ALA A O 1
ATOM 1008 N N . ILE A 1 140 ? 11.050 -2.464 4.645 1.00 93.88 140 ILE A N 1
ATOM 1009 C CA . ILE A 1 140 ? 10.678 -1.804 3.391 1.00 93.88 140 ILE A CA 1
ATOM 1010 C C . ILE A 1 140 ? 10.861 -2.817 2.260 1.00 93.88 140 ILE A C 1
ATOM 1012 O O . ILE A 1 140 ? 11.971 -3.274 1.988 1.00 93.88 140 ILE A O 1
ATOM 1016 N N . HIS A 1 141 ? 9.768 -3.161 1.588 1.00 94.75 141 HIS A N 1
ATOM 1017 C CA . HIS A 1 141 ? 9.720 -4.225 0.591 1.00 94.75 141 HIS A CA 1
ATOM 1018 C C . HIS A 1 141 ? 9.314 -3.669 -0.770 1.00 94.75 141 HIS A C 1
ATOM 1020 O O . HIS A 1 141 ? 8.274 -3.022 -0.891 1.00 94.75 141 HIS A O 1
ATOM 1026 N N . LEU A 1 142 ? 10.115 -3.932 -1.805 1.00 97.19 142 LEU A N 1
ATOM 1027 C CA . LEU A 1 142 ? 9.800 -3.515 -3.170 1.00 97.19 142 LEU A CA 1
ATOM 1028 C C . LEU A 1 142 ? 8.979 -4.579 -3.901 1.00 97.19 142 LEU A C 1
ATOM 1030 O O . LEU A 1 142 ? 9.378 -5.742 -3.985 1.00 97.19 142 LEU A O 1
ATOM 1034 N N . VAL A 1 143 ? 7.880 -4.154 -4.516 1.00 97.69 143 VAL A N 1
ATOM 1035 C CA . VAL A 1 143 ? 7.102 -4.941 -5.471 1.00 97.69 143 VAL A CA 1
ATOM 1036 C C . VAL A 1 143 ? 7.123 -4.255 -6.831 1.00 97.69 143 VAL A C 1
ATOM 1038 O O . VAL A 1 143 ? 6.693 -3.111 -6.979 1.00 97.69 143 VAL A O 1
ATOM 1041 N N . VAL A 1 144 ? 7.591 -4.972 -7.849 1.00 97.81 144 VAL A N 1
ATOM 1042 C CA . VAL A 1 144 ? 7.588 -4.480 -9.233 1.00 97.81 144 VAL A CA 1
ATOM 1043 C C . VAL A 1 144 ? 6.352 -5.012 -9.949 1.00 97.81 144 VAL A C 1
ATOM 1045 O O . VAL A 1 144 ? 6.194 -6.219 -10.114 1.00 97.81 144 VAL A O 1
ATOM 1048 N N . ASN A 1 145 ? 5.457 -4.123 -10.366 1.00 95.62 145 ASN A N 1
ATOM 1049 C CA . ASN A 1 145 ? 4.166 -4.482 -10.949 1.00 95.62 145 ASN A CA 1
ATOM 1050 C C . ASN A 1 145 ? 4.081 -4.096 -12.431 1.00 95.62 145 ASN A C 1
ATOM 1052 O O . ASN A 1 145 ? 4.612 -3.062 -12.826 1.00 95.62 145 ASN A O 1
ATOM 1056 N N . ARG A 1 146 ? 3.334 -4.868 -13.228 1.00 95.44 146 ARG A N 1
ATOM 1057 C CA . ARG A 1 146 ? 3.178 -4.705 -14.688 1.00 95.44 146 ARG A CA 1
ATOM 1058 C C . ARG A 1 146 ? 4.461 -4.964 -15.480 1.00 95.44 146 ARG A C 1
ATOM 1060 O O . ARG A 1 146 ? 4.790 -4.215 -16.404 1.00 95.44 146 ARG A O 1
ATOM 1067 N N . VAL A 1 147 ? 5.180 -6.025 -15.116 1.00 96.56 147 VAL A N 1
ATOM 1068 C CA . VAL A 1 147 ? 6.348 -6.498 -15.875 1.00 96.56 147 VAL A CA 1
ATOM 1069 C C . VAL A 1 147 ? 5.916 -6.992 -17.254 1.00 96.56 147 VAL A C 1
ATOM 1071 O O . VAL A 1 147 ? 4.981 -7.782 -17.380 1.00 96.56 147 VAL A O 1
ATOM 1074 N N . ARG A 1 148 ? 6.603 -6.494 -18.282 1.00 95.25 148 ARG A N 1
ATOM 1075 C CA . ARG A 1 148 ? 6.445 -6.829 -19.702 1.00 95.25 148 ARG A CA 1
ATOM 1076 C C . ARG A 1 148 ? 7.815 -6.955 -20.360 1.00 95.25 148 ARG A C 1
ATOM 1078 O O . ARG A 1 148 ? 8.781 -6.363 -19.884 1.00 95.25 148 ARG A O 1
ATOM 1085 N N . ASP A 1 149 ? 7.869 -7.609 -21.513 1.00 93.81 149 ASP A N 1
ATOM 1086 C CA . ASP A 1 149 ? 9.109 -7.751 -22.294 1.00 93.81 149 ASP A CA 1
ATOM 1087 C C . ASP A 1 149 ? 9.697 -6.402 -22.743 1.00 93.81 149 ASP A C 1
ATOM 1089 O O . ASP A 1 149 ? 10.896 -6.279 -22.965 1.00 93.81 149 ASP A O 1
ATOM 1093 N N . SER A 1 150 ? 8.857 -5.368 -22.860 1.00 94.62 150 SER A N 1
ATOM 1094 C CA . SER A 1 150 ? 9.260 -4.005 -23.227 1.00 94.62 150 SER A CA 1
ATOM 1095 C C . SER A 1 150 ? 9.689 -3.131 -22.044 1.00 94.62 150 SER A C 1
ATOM 1097 O O . SER A 1 150 ? 10.044 -1.968 -22.235 1.00 94.62 150 SER A O 1
ATOM 1099 N N . THR A 1 151 ? 9.611 -3.650 -20.820 1.00 96.06 151 THR A N 1
ATOM 1100 C CA . THR A 1 151 ? 9.945 -2.922 -19.589 1.00 96.06 151 THR A CA 1
ATOM 1101 C C . THR A 1 151 ? 11.266 -3.413 -19.007 1.00 96.06 151 THR A C 1
ATOM 1103 O O . THR A 1 151 ? 11.782 -4.446 -19.424 1.00 96.06 151 THR A O 1
ATOM 1106 N N . LEU A 1 152 ? 11.813 -2.686 -18.032 1.00 97.69 152 LEU A N 1
ATOM 1107 C CA . LEU A 1 152 ? 12.975 -3.158 -17.283 1.00 97.69 152 LEU A CA 1
ATOM 1108 C C . LEU A 1 152 ? 12.651 -4.492 -16.608 1.00 97.69 152 LEU A C 1
ATOM 1110 O O . LEU A 1 152 ? 11.567 -4.682 -16.047 1.00 97.69 152 LEU A O 1
ATOM 1114 N N . ARG A 1 153 ? 13.612 -5.408 -16.594 1.00 97.69 153 ARG A N 1
ATOM 1115 C CA . ARG A 1 153 ? 13.481 -6.620 -15.789 1.00 97.69 153 ARG A CA 1
ATOM 1116 C C . ARG A 1 153 ? 13.516 -6.258 -14.297 1.00 97.69 153 ARG A C 1
ATOM 1118 O O . ARG A 1 153 ? 14.125 -5.249 -13.928 1.00 97.69 153 ARG A O 1
ATOM 1125 N N . PRO A 1 154 ? 12.893 -7.045 -13.405 1.00 97.12 154 PRO A N 1
ATOM 1126 C CA . PRO A 1 154 ? 12.874 -6.738 -11.973 1.00 97.12 154 PRO A CA 1
ATOM 1127 C C . PRO A 1 154 ? 14.269 -6.525 -11.359 1.00 97.12 154 PRO A C 1
ATOM 1129 O O . PRO A 1 154 ? 14.451 -5.637 -10.528 1.00 97.12 154 PRO A O 1
ATOM 1132 N N . GLU A 1 155 ? 15.273 -7.284 -11.795 1.00 96.94 155 GLU A N 1
ATOM 1133 C CA . GLU A 1 155 ? 16.667 -7.110 -11.376 1.00 96.94 155 GLU A CA 1
ATOM 1134 C C . GLU A 1 155 ? 17.293 -5.803 -11.888 1.00 96.94 155 GLU A C 1
ATOM 1136 O O . GLU A 1 155 ? 18.109 -5.190 -11.198 1.00 96.94 155 GLU A O 1
ATOM 1141 N N . GLU A 1 156 ? 16.881 -5.335 -13.067 1.00 97.81 156 GLU A N 1
ATOM 1142 C CA . GLU A 1 156 ? 17.333 -4.066 -13.643 1.00 97.81 156 GLU A CA 1
ATOM 1143 C C . GLU A 1 156 ? 16.711 -2.882 -12.906 1.00 97.81 156 GLU A C 1
ATOM 1145 O O . GLU A 1 156 ? 17.403 -1.901 -12.658 1.00 97.81 156 GLU A O 1
ATOM 1150 N N . VAL A 1 157 ? 15.455 -2.998 -12.459 1.00 98.25 157 VAL A N 1
ATOM 1151 C CA . VAL A 1 157 ? 14.816 -2.003 -11.580 1.00 98.25 157 VAL A CA 1
ATOM 1152 C C . VAL A 1 157 ? 15.637 -1.788 -10.310 1.00 98.25 157 VAL A C 1
ATOM 1154 O O . VAL A 1 157 ? 15.915 -0.644 -9.952 1.00 98.25 157 VAL A O 1
ATOM 1157 N N . VAL A 1 158 ? 16.061 -2.869 -9.646 1.00 97.88 158 VAL A N 1
ATOM 1158 C CA . VAL A 1 158 ? 16.895 -2.775 -8.437 1.00 97.88 158 VAL A CA 1
ATOM 1159 C C . VAL A 1 158 ? 18.259 -2.179 -8.765 1.00 97.88 158 VAL A C 1
ATOM 1161 O O . VAL A 1 158 ? 18.709 -1.271 -8.070 1.00 97.88 158 VAL A O 1
ATOM 1164 N N . LYS A 1 159 ? 18.911 -2.649 -9.835 1.00 98.12 159 LYS A N 1
ATOM 1165 C CA . LYS A 1 159 ? 20.226 -2.148 -10.247 1.00 98.12 159 LYS A CA 1
ATOM 1166 C C . LYS A 1 159 ? 20.194 -0.644 -10.535 1.00 98.12 159 LYS A C 1
ATOM 1168 O O . LYS A 1 159 ? 20.989 0.095 -9.963 1.00 98.12 159 LYS A O 1
ATOM 1173 N N . THR A 1 160 ? 19.260 -0.186 -11.365 1.00 98.06 160 THR A N 1
ATOM 1174 C CA . THR A 1 160 ? 19.094 1.238 -11.684 1.00 98.06 160 THR A CA 1
ATOM 1175 C C . THR A 1 160 ? 18.682 2.038 -10.449 1.00 98.06 160 THR A C 1
ATOM 1177 O O . THR A 1 160 ? 19.171 3.143 -10.238 1.00 98.06 160 THR A O 1
ATOM 1180 N N . GLY A 1 161 ? 17.837 1.479 -9.581 1.00 97.69 161 GLY A N 1
ATOM 1181 C CA . GLY A 1 161 ? 17.491 2.099 -8.304 1.00 97.69 161 GLY A CA 1
ATOM 1182 C C . GLY A 1 161 ? 18.711 2.339 -7.412 1.00 97.69 161 GLY A C 1
ATOM 1183 O O . GLY A 1 161 ? 18.846 3.422 -6.845 1.00 97.69 161 GLY A O 1
ATOM 1184 N N . LEU A 1 162 ? 19.637 1.378 -7.351 1.00 97.75 162 LEU A N 1
ATOM 1185 C CA . LEU A 1 162 ? 20.890 1.485 -6.596 1.00 97.75 162 LEU A CA 1
ATOM 1186 C C . LEU A 1 162 ? 21.876 2.504 -7.184 1.00 97.75 162 LEU A C 1
ATOM 1188 O O . LEU A 1 162 ? 22.634 3.119 -6.432 1.00 97.75 162 LEU A O 1
ATOM 1192 N N . GLU A 1 163 ? 21.852 2.715 -8.503 1.00 97.69 163 GLU A N 1
ATOM 1193 C CA . GLU A 1 163 ? 22.598 3.796 -9.167 1.00 97.69 163 GLU A CA 1
ATOM 1194 C C . GLU A 1 163 ? 22.067 5.180 -8.751 1.00 97.69 163 GLU A C 1
ATOM 1196 O O . GLU A 1 163 ? 22.847 6.124 -8.618 1.00 97.69 163 GLU A O 1
ATOM 1201 N N . VAL A 1 164 ? 20.760 5.297 -8.484 1.00 96.56 164 VAL A N 1
ATOM 1202 C CA . VAL A 1 164 ? 20.120 6.533 -7.999 1.00 96.56 164 VAL A CA 1
ATOM 1203 C C . VAL A 1 164 ? 20.299 6.713 -6.487 1.00 96.56 164 VAL A C 1
ATOM 1205 O O . VAL A 1 164 ? 20.585 7.823 -6.029 1.00 96.56 164 VAL A O 1
ATOM 1208 N N . ARG A 1 165 ? 20.136 5.651 -5.685 1.00 95.12 165 ARG A N 1
ATOM 1209 C CA . ARG A 1 165 ? 20.377 5.688 -4.236 1.00 95.12 165 ARG A CA 1
ATOM 1210 C C . ARG A 1 165 ? 20.857 4.356 -3.661 1.00 95.12 165 ARG A C 1
ATOM 1212 O O . ARG A 1 165 ? 20.262 3.311 -3.871 1.00 95.12 165 ARG A O 1
ATOM 1219 N N . LYS A 1 166 ? 21.878 4.430 -2.804 1.00 94.44 166 LYS A N 1
ATOM 1220 C CA . LYS A 1 166 ? 22.547 3.276 -2.178 1.00 94.44 166 LYS A CA 1
ATOM 1221 C C . LYS A 1 166 ? 21.668 2.390 -1.287 1.00 94.44 166 LYS A C 1
ATOM 1223 O O . LYS A 1 166 ? 22.006 1.229 -1.105 1.00 94.44 166 LYS A O 1
ATOM 1228 N N . ASP A 1 167 ? 20.605 2.921 -0.694 1.00 93.31 167 ASP A N 1
ATOM 1229 C CA . ASP A 1 167 ? 19.677 2.189 0.181 1.00 93.31 167 ASP A CA 1
ATOM 1230 C C . ASP A 1 167 ? 18.330 1.908 -0.507 1.00 93.31 167 ASP A C 1
ATOM 1232 O O . ASP A 1 167 ? 17.299 1.787 0.157 1.00 93.31 167 ASP A O 1
ATOM 1236 N N . PHE A 1 168 ? 18.339 1.801 -1.840 1.00 96.12 168 PHE A N 1
ATOM 1237 C CA . PHE A 1 168 ? 17.173 1.371 -2.602 1.00 96.12 168 PHE A CA 1
ATOM 1238 C C . PHE A 1 168 ? 16.662 0.008 -2.086 1.00 96.12 168 PHE A C 1
ATOM 1240 O O . PHE A 1 168 ? 17.480 -0.883 -1.827 1.00 96.12 168 PHE A O 1
ATOM 1247 N N . PRO A 1 169 ? 15.340 -0.186 -1.918 1.00 94.75 169 PRO A N 1
ATOM 1248 C CA . PRO A 1 169 ? 14.818 -1.384 -1.271 1.00 94.75 169 PRO A CA 1
ATOM 1249 C C . PRO A 1 169 ? 15.068 -2.651 -2.093 1.00 94.75 169 PRO A C 1
ATOM 1251 O O . PRO A 1 169 ? 15.055 -2.637 -3.326 1.00 94.75 169 PRO A O 1
ATOM 1254 N N . ALA A 1 170 ? 15.235 -3.775 -1.397 1.00 92.06 170 ALA A N 1
ATOM 1255 C CA . ALA A 1 170 ? 15.369 -5.077 -2.035 1.00 92.06 170 ALA A CA 1
ATOM 1256 C C . ALA A 1 170 ? 14.040 -5.533 -2.658 1.00 92.06 170 ALA A C 1
ATOM 1258 O O . ALA A 1 170 ? 12.961 -5.318 -2.096 1.00 92.06 170 ALA A O 1
ATOM 1259 N N . LEU A 1 171 ? 14.133 -6.208 -3.807 1.00 95.94 171 LEU A N 1
ATOM 1260 C CA . LEU A 1 171 ? 12.988 -6.811 -4.484 1.00 95.94 171 LEU A CA 1
ATOM 1261 C C . LEU A 1 171 ? 12.396 -7.938 -3.629 1.00 95.94 171 LEU A C 1
ATOM 1263 O O . LEU A 1 171 ? 13.051 -8.951 -3.394 1.00 95.94 171 LEU A O 1
ATOM 1267 N N . ALA A 1 172 ? 11.145 -7.771 -3.211 1.00 95.81 172 ALA A N 1
ATOM 1268 C CA . ALA A 1 172 ? 10.386 -8.780 -2.480 1.00 95.81 172 ALA A CA 1
ATOM 1269 C C . ALA A 1 172 ? 9.569 -9.671 -3.424 1.00 95.81 172 ALA A C 1
ATOM 1271 O O . ALA A 1 172 ? 9.524 -10.886 -3.253 1.00 95.81 172 ALA A O 1
ATOM 1272 N N . ALA A 1 173 ? 8.925 -9.076 -4.430 1.00 96.75 173 ALA A N 1
ATOM 1273 C CA . ALA A 1 173 ? 8.144 -9.810 -5.418 1.00 96.75 173 ALA A CA 1
ATOM 1274 C C . ALA A 1 173 ? 7.990 -9.006 -6.716 1.00 96.75 173 ALA A C 1
ATOM 1276 O O . ALA A 1 173 ? 8.231 -7.799 -6.758 1.00 96.75 173 ALA A O 1
ATOM 1277 N N . HIS A 1 174 ? 7.541 -9.664 -7.781 1.00 96.75 174 HIS A N 1
ATOM 1278 C CA . HIS A 1 174 ? 7.095 -8.978 -8.987 1.00 96.75 174 HIS A CA 1
ATOM 1279 C C . HIS A 1 174 ? 5.823 -9.619 -9.541 1.00 96.75 174 HIS A C 1
ATOM 1281 O O . HIS A 1 174 ? 5.540 -10.788 -9.269 1.00 96.75 174 HIS A O 1
ATOM 1287 N N . ALA A 1 175 ? 5.056 -8.843 -10.301 1.00 95.19 175 ALA A N 1
ATOM 1288 C CA . ALA A 1 175 ? 3.864 -9.296 -11.005 1.00 95.19 175 ALA A CA 1
ATOM 1289 C C . ALA A 1 175 ? 3.960 -8.911 -12.490 1.00 95.19 175 ALA A C 1
ATOM 1291 O O . ALA A 1 175 ? 4.222 -7.739 -12.800 1.00 95.19 175 ALA A O 1
ATOM 1292 N N . PRO A 1 176 ? 3.753 -9.866 -13.416 1.00 95.69 176 PRO A N 1
ATOM 1293 C CA . PRO A 1 176 ? 3.627 -9.540 -14.828 1.00 95.69 176 PRO A CA 1
ATOM 1294 C C . PRO A 1 176 ? 2.359 -8.721 -15.078 1.00 95.69 176 PRO A C 1
ATOM 1296 O O . PRO A 1 176 ? 1.422 -8.736 -14.278 1.00 95.69 176 PRO A O 1
ATOM 1299 N N . ASP A 1 177 ? 2.335 -8.003 -16.195 1.00 94.56 177 ASP A N 1
ATOM 1300 C CA . ASP A 1 177 ? 1.102 -7.386 -16.673 1.00 94.56 177 ASP A CA 1
ATOM 1301 C C . ASP A 1 177 ? 0.132 -8.480 -17.136 1.00 94.56 177 ASP A C 1
ATOM 1303 O O . ASP A 1 177 ? 0.455 -9.269 -18.024 1.00 94.56 177 ASP A O 1
ATOM 1307 N N . ASP A 1 178 ? -1.037 -8.553 -16.503 1.00 93.88 178 ASP A N 1
ATOM 1308 C CA . ASP A 1 178 ? -2.031 -9.595 -16.753 1.00 93.88 178 ASP A CA 1
ATOM 1309 C C . ASP A 1 178 ? -3.388 -8.960 -17.103 1.00 93.88 178 ASP A C 1
ATOM 1311 O O . ASP A 1 178 ? -4.010 -8.328 -16.239 1.00 93.88 178 ASP A O 1
ATOM 1315 N N . PRO A 1 179 ? -3.896 -9.142 -18.338 1.00 92.56 179 PRO A N 1
ATOM 1316 C CA . PRO A 1 179 ? -5.176 -8.574 -18.757 1.00 92.56 179 PRO A CA 1
ATOM 1317 C C . PRO A 1 179 ? -6.371 -9.104 -17.947 1.00 92.56 179 PRO A C 1
ATOM 1319 O O . PRO A 1 179 ? -7.419 -8.454 -17.899 1.00 92.56 179 PRO A O 1
ATOM 1322 N N . GLN A 1 180 ? -6.241 -10.249 -17.263 1.00 92.19 180 GLN A N 1
ATOM 1323 C CA . GLN A 1 180 ? -7.290 -10.757 -16.371 1.00 92.19 180 GLN A CA 1
ATOM 1324 C C . GLN A 1 180 ? -7.546 -9.828 -15.183 1.00 92.19 180 GLN A C 1
ATOM 1326 O O . GLN A 1 180 ? -8.662 -9.801 -14.664 1.00 92.19 180 GLN A O 1
ATOM 1331 N N . VAL A 1 181 ? -6.551 -9.036 -14.769 1.00 90.56 181 VAL A N 1
ATOM 1332 C CA . VAL A 1 181 ? -6.721 -8.043 -13.701 1.00 90.56 181 VAL A CA 1
ATOM 1333 C C . VAL A 1 181 ? -7.708 -6.965 -14.136 1.00 90.56 181 VAL A C 1
ATOM 1335 O O . VAL A 1 181 ? -8.676 -6.697 -13.428 1.00 90.56 181 VAL A O 1
ATOM 1338 N N . GLU A 1 182 ? -7.509 -6.388 -15.321 1.00 88.81 182 GLU A N 1
ATOM 1339 C CA . GLU A 1 182 ? -8.409 -5.371 -15.873 1.00 88.81 182 GLU A CA 1
ATOM 1340 C C . GLU A 1 182 ? -9.811 -5.941 -16.127 1.00 88.81 182 GLU A C 1
ATOM 1342 O O . GLU A 1 182 ? -10.811 -5.337 -15.735 1.00 88.81 182 GLU A O 1
ATOM 1347 N N . SER A 1 183 ? -9.888 -7.142 -16.708 1.00 90.69 183 SER A N 1
ATOM 1348 C CA . SER A 1 183 ? -11.157 -7.835 -16.950 1.00 90.69 183 SER A CA 1
ATOM 1349 C C . SER A 1 183 ? -11.955 -8.056 -15.658 1.00 90.69 183 SER A C 1
ATOM 1351 O O . SER A 1 183 ? -13.148 -7.749 -15.607 1.00 90.69 183 SER A O 1
ATOM 1353 N N . ALA A 1 184 ? -11.304 -8.529 -14.590 1.00 88.56 184 ALA A N 1
ATOM 1354 C CA . ALA A 1 184 ? -11.949 -8.752 -13.297 1.00 88.56 184 ALA A CA 1
ATOM 1355 C C . ALA A 1 184 ? -12.440 -7.445 -12.659 1.00 88.56 184 ALA A C 1
ATOM 1357 O O . ALA A 1 184 ? -13.577 -7.386 -12.186 1.00 88.56 184 ALA A O 1
ATOM 1358 N N . LEU A 1 185 ? -11.629 -6.383 -12.702 1.00 85.44 185 LEU A N 1
ATOM 1359 C CA . LEU A 1 185 ? -12.004 -5.068 -12.173 1.00 85.44 185 LEU A CA 1
ATOM 1360 C C . LEU A 1 185 ? -13.214 -4.480 -12.909 1.00 85.44 185 LEU A C 1
ATOM 1362 O O . LEU A 1 185 ? -14.152 -4.010 -12.265 1.00 85.44 185 LEU A O 1
ATOM 1366 N N . ASN A 1 186 ? -13.248 -4.578 -14.241 1.00 86.75 186 ASN A N 1
ATOM 1367 C CA . ASN A 1 186 ? -14.389 -4.133 -15.050 1.00 86.75 186 ASN A CA 1
ATOM 1368 C C . ASN A 1 186 ? -15.675 -4.914 -14.729 1.00 86.75 186 ASN A C 1
ATOM 1370 O O . ASN A 1 186 ? -16.776 -4.371 -14.811 1.00 86.75 186 ASN A O 1
ATOM 1374 N N . GLN A 1 187 ? -15.543 -6.173 -14.305 1.00 87.00 187 GLN A N 1
ATOM 1375 C CA . GLN A 1 187 ? -16.651 -7.016 -13.841 1.00 87.00 187 GLN A CA 1
ATOM 1376 C C . GLN A 1 187 ? -16.992 -6.822 -12.357 1.00 87.00 187 GLN A C 1
ATOM 1378 O O . GLN A 1 187 ? -17.865 -7.520 -11.840 1.00 87.00 187 GLN A O 1
ATOM 1383 N N . ARG A 1 188 ? -16.323 -5.887 -11.674 1.00 83.25 188 ARG A N 1
ATOM 1384 C CA . ARG A 1 188 ? -16.440 -5.628 -10.235 1.00 83.25 188 ARG A CA 1
ATOM 1385 C C . ARG A 1 188 ? -16.152 -6.860 -9.369 1.00 83.25 188 ARG A C 1
ATOM 1387 O O . ARG A 1 188 ? -16.901 -7.186 -8.448 1.00 83.25 188 ARG A O 1
ATOM 1394 N N . ARG A 1 189 ? -15.088 -7.589 -9.708 1.00 83.06 189 ARG A N 1
ATOM 1395 C CA . ARG A 1 189 ? -14.614 -8.768 -8.974 1.00 83.06 189 ARG A CA 1
ATOM 1396 C C . ARG A 1 189 ? -13.162 -8.585 -8.562 1.00 83.06 189 ARG A C 1
ATOM 1398 O O . ARG A 1 189 ? -12.368 -7.971 -9.271 1.00 83.06 189 ARG A O 1
ATOM 1405 N N . ALA A 1 190 ? -12.792 -9.181 -7.432 1.00 82.62 190 ALA A N 1
ATOM 1406 C CA . ALA A 1 190 ? -11.411 -9.173 -6.978 1.00 82.62 190 ALA A CA 1
ATOM 1407 C C . ALA A 1 190 ? -10.514 -9.955 -7.957 1.00 82.62 190 ALA A C 1
ATOM 1409 O O . ALA A 1 190 ? -10.662 -11.166 -8.136 1.00 82.62 190 ALA A O 1
ATOM 1410 N N . ALA A 1 191 ? -9.542 -9.262 -8.557 1.00 87.69 191 ALA A N 1
ATOM 1411 C CA . ALA A 1 191 ? -8.612 -9.834 -9.534 1.00 87.69 191 ALA A CA 1
ATOM 1412 C C . ALA A 1 191 ? -7.806 -11.027 -8.990 1.00 87.69 191 ALA A C 1
ATOM 1414 O O . ALA A 1 191 ? -7.420 -11.909 -9.752 1.00 87.69 191 ALA A O 1
ATOM 1415 N N . TYR A 1 192 ? -7.608 -11.095 -7.671 1.00 87.44 192 TYR A N 1
ATOM 1416 C CA . TYR A 1 192 ? -6.935 -12.198 -6.981 1.00 87.44 192 TYR A CA 1
ATOM 1417 C C . TYR A 1 192 ? -7.480 -13.589 -7.364 1.00 87.44 192 TYR A C 1
ATOM 1419 O O . TYR A 1 192 ? -6.720 -14.548 -7.541 1.00 87.44 192 TYR A O 1
ATOM 1427 N N . PHE A 1 193 ? -8.800 -13.706 -7.546 1.00 87.25 193 PHE A N 1
ATOM 1428 C CA . PHE A 1 193 ? -9.453 -14.973 -7.884 1.00 87.25 193 PHE A CA 1
ATOM 1429 C C . PHE A 1 193 ? -9.376 -15.331 -9.374 1.00 87.25 193 PHE A C 1
ATOM 1431 O O . PHE A 1 193 ? -9.653 -16.475 -9.736 1.00 87.25 193 PHE A O 1
ATOM 1438 N N . HIS A 1 194 ? -8.934 -14.402 -10.222 1.00 90.12 194 HIS A N 1
ATOM 1439 C CA . HIS A 1 194 ? -8.940 -14.545 -11.681 1.00 90.12 194 HIS A CA 1
ATOM 1440 C C . HIS A 1 194 ? -7.543 -14.485 -12.317 1.00 90.12 194 HIS A C 1
ATOM 1442 O O . HIS A 1 194 ? -7.342 -15.058 -13.383 1.00 90.12 194 HIS A O 1
ATOM 1448 N N . SER A 1 195 ? -6.570 -13.858 -11.652 1.00 92.88 195 SER A N 1
ATOM 1449 C CA . SER A 1 195 ? -5.175 -13.788 -12.092 1.00 92.88 195 SER A CA 1
ATOM 1450 C C . SER A 1 195 ? -4.300 -14.714 -11.247 1.00 92.88 195 SER A C 1
ATOM 1452 O O . SER A 1 195 ? -4.043 -14.469 -10.066 1.00 92.88 195 SER A O 1
ATOM 1454 N N . GLU A 1 196 ? -3.833 -15.800 -11.860 1.00 94.25 196 GLU A N 1
ATOM 1455 C CA . GLU A 1 196 ? -2.875 -16.717 -11.237 1.00 94.25 196 GLU A CA 1
ATOM 1456 C C . GLU A 1 196 ? -1.519 -16.038 -10.947 1.00 94.25 196 GLU A C 1
ATOM 1458 O O . GLU A 1 196 ? -1.015 -16.198 -9.832 1.00 94.25 196 GLU A O 1
ATOM 1463 N N . PRO A 1 197 ? -0.933 -15.231 -11.859 1.00 92.69 197 PRO A N 1
ATOM 1464 C CA . PRO A 1 197 ? 0.281 -14.481 -11.551 1.00 92.69 197 PRO A CA 1
ATOM 1465 C C . PRO A 1 197 ? 0.126 -13.559 -10.337 1.00 92.69 197 PRO A C 1
ATOM 1467 O O . PRO A 1 197 ? 0.9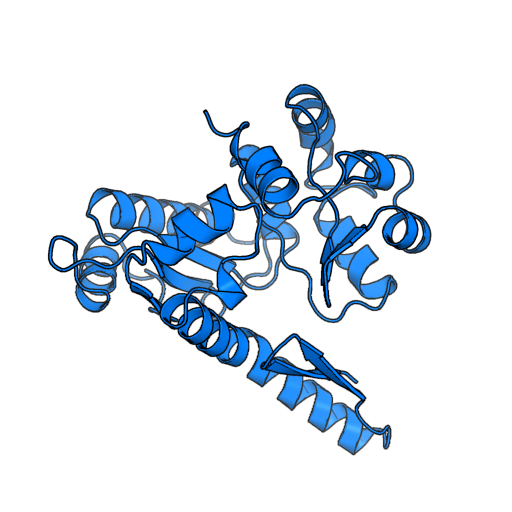46 -13.628 -9.421 1.00 92.69 197 PRO A O 1
ATOM 1470 N N . LEU A 1 198 ? -0.956 -12.772 -10.270 1.00 91.69 198 LEU A N 1
ATOM 1471 C CA . LEU A 1 198 ? -1.225 -11.890 -9.131 1.00 91.69 198 LEU A CA 1
ATOM 1472 C C . LEU A 1 198 ? -1.347 -12.680 -7.823 1.00 91.69 198 LEU A C 1
ATOM 1474 O O . LEU A 1 198 ? -0.819 -12.266 -6.791 1.00 91.69 198 LEU A O 1
ATOM 1478 N N . ARG A 1 199 ? -2.013 -13.838 -7.862 1.00 93.38 199 ARG A N 1
ATOM 1479 C CA . ARG A 1 199 ? -2.176 -14.714 -6.697 1.00 93.38 199 ARG A CA 1
ATOM 1480 C C . ARG A 1 199 ? -0.844 -15.240 -6.178 1.00 93.38 199 ARG A C 1
ATOM 1482 O O . ARG A 1 199 ? -0.650 -15.284 -4.962 1.00 93.38 199 ARG A O 1
ATOM 1489 N N . ARG A 1 200 ? 0.074 -15.623 -7.071 1.00 93.56 200 ARG A N 1
ATOM 1490 C CA . ARG A 1 200 ? 1.428 -16.046 -6.685 1.00 93.56 200 ARG A CA 1
ATOM 1491 C C . ARG A 1 200 ? 2.201 -14.901 -6.051 1.00 93.56 200 ARG A C 1
ATOM 1493 O O . ARG A 1 200 ? 2.727 -15.090 -4.961 1.00 93.56 200 ARG A O 1
ATOM 1500 N N . THR A 1 201 ? 2.204 -13.720 -6.669 1.00 93.44 201 THR A N 1
ATOM 1501 C CA . THR A 1 201 ? 2.862 -12.528 -6.112 1.00 93.44 201 THR A CA 1
ATOM 1502 C C . THR A 1 201 ? 2.316 -12.195 -4.723 1.00 93.44 201 THR A C 1
ATOM 1504 O O . THR A 1 201 ? 3.091 -11.998 -3.789 1.00 93.44 201 THR A O 1
ATOM 1507 N N . ALA A 1 202 ? 0.991 -12.194 -4.558 1.00 92.06 202 ALA A N 1
ATOM 1508 C CA . ALA A 1 202 ? 0.340 -11.936 -3.277 1.00 92.06 202 ALA A CA 1
ATOM 1509 C C . ALA A 1 202 ? 0.673 -13.001 -2.222 1.00 92.06 202 ALA A C 1
ATOM 1511 O O . ALA A 1 202 ? 0.872 -12.655 -1.061 1.00 92.06 202 ALA A O 1
ATOM 1512 N N . ARG A 1 203 ? 0.784 -14.281 -2.608 1.00 92.50 203 ARG A N 1
ATOM 1513 C CA . ARG A 1 203 ? 1.233 -15.348 -1.702 1.00 92.50 203 ARG A CA 1
ATOM 1514 C C . ARG A 1 203 ? 2.680 -15.136 -1.268 1.00 92.50 203 ARG A C 1
ATOM 1516 O O . ARG A 1 203 ? 2.933 -15.128 -0.075 1.00 92.50 203 ARG A O 1
ATOM 1523 N N . THR A 1 204 ? 3.596 -14.904 -2.207 1.00 92.75 204 THR A N 1
ATOM 1524 C CA . THR A 1 204 ? 5.010 -14.628 -1.903 1.00 92.75 204 THR A CA 1
ATOM 1525 C C . THR A 1 204 ? 5.156 -13.442 -0.955 1.00 92.75 204 THR A C 1
ATOM 1527 O O . THR A 1 204 ? 5.903 -13.517 0.017 1.00 92.75 204 THR A O 1
ATOM 1530 N N . LEU A 1 205 ? 4.412 -12.363 -1.207 1.00 92.25 205 LEU A N 1
ATOM 1531 C CA . LEU A 1 205 ? 4.411 -11.197 -0.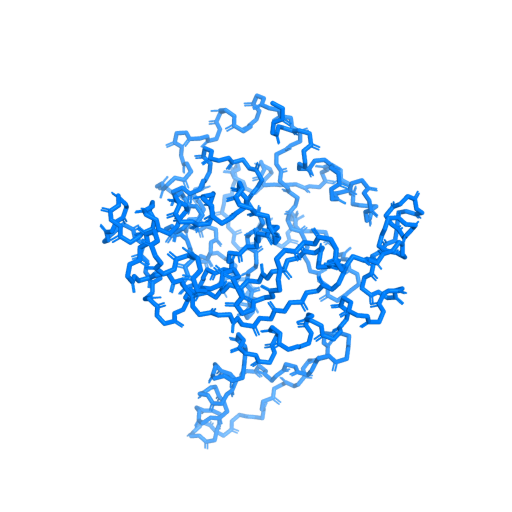334 1.00 92.25 205 LEU A CA 1
ATOM 1532 C C . LEU A 1 205 ? 3.800 -11.519 1.039 1.00 92.25 205 LEU A C 1
ATOM 1534 O O . LEU A 1 205 ? 4.371 -11.142 2.054 1.00 92.25 205 LEU A O 1
ATOM 1538 N N . GLY A 1 206 ? 2.678 -12.240 1.091 1.00 90.50 206 GLY A N 1
ATOM 1539 C CA . GLY A 1 206 ? 2.044 -12.651 2.345 1.00 90.50 206 GLY A CA 1
ATOM 1540 C C . GLY A 1 206 ? 2.952 -13.532 3.206 1.00 90.50 206 GLY A C 1
ATOM 1541 O O . GLY A 1 206 ? 3.095 -13.277 4.400 1.00 90.50 206 GLY A O 1
ATOM 1542 N N . ASP A 1 207 ? 3.623 -14.511 2.599 1.00 89.94 207 ASP A N 1
ATOM 1543 C CA . ASP A 1 207 ? 4.594 -15.365 3.286 1.00 89.94 207 ASP A CA 1
ATOM 1544 C C . ASP A 1 207 ? 5.741 -14.519 3.855 1.00 89.94 207 ASP A C 1
ATOM 1546 O O . ASP A 1 207 ? 6.114 -14.674 5.014 1.00 89.94 207 ASP A O 1
ATOM 1550 N N . LEU A 1 208 ? 6.259 -13.562 3.084 1.00 89.25 208 LEU A N 1
ATOM 1551 C CA . LEU A 1 208 ? 7.331 -12.677 3.533 1.00 89.25 208 LEU A CA 1
ATOM 1552 C C . LEU A 1 208 ? 6.906 -11.771 4.701 1.00 89.25 208 LEU A C 1
ATOM 1554 O O . LEU A 1 208 ? 7.646 -11.651 5.677 1.00 89.25 208 LEU A O 1
ATOM 1558 N N . LEU A 1 209 ? 5.727 -11.147 4.620 1.00 88.38 209 LEU A N 1
ATOM 1559 C CA . LEU A 1 209 ? 5.264 -10.178 5.621 1.00 88.38 209 LEU A CA 1
ATOM 1560 C C . LEU A 1 209 ? 4.811 -10.851 6.924 1.00 88.38 209 LEU A C 1
ATOM 1562 O O . LEU A 1 209 ? 4.964 -10.275 8.002 1.00 88.38 209 LEU A O 1
ATOM 1566 N N . PHE A 1 210 ? 4.258 -12.064 6.844 1.00 83.25 210 PHE A N 1
ATOM 1567 C CA . PHE A 1 210 ? 3.562 -12.689 7.972 1.00 83.25 210 PHE A CA 1
ATOM 1568 C C . PHE A 1 210 ? 4.217 -13.974 8.500 1.00 83.25 210 PHE A C 1
ATOM 1570 O O . PHE A 1 210 ? 3.828 -14.434 9.575 1.00 83.25 210 PHE A O 1
ATOM 1577 N N . ALA A 1 211 ? 5.251 -14.530 7.852 1.00 72.94 211 ALA A N 1
ATOM 1578 C CA . ALA A 1 211 ? 5.927 -15.730 8.365 1.00 72.94 211 ALA A CA 1
ATOM 1579 C C . ALA A 1 211 ? 6.674 -15.493 9.689 1.00 72.94 211 ALA A C 1
ATOM 1581 O O . ALA A 1 211 ? 6.597 -16.325 10.594 1.00 72.94 211 ALA A O 1
ATOM 1582 N N . ALA A 1 212 ? 7.386 -14.371 9.840 1.00 59.00 212 ALA A N 1
ATOM 1583 C CA . ALA A 1 212 ? 8.164 -14.098 11.053 1.00 59.00 212 ALA A CA 1
ATOM 1584 C C . ALA A 1 212 ? 7.293 -13.748 12.284 1.00 59.00 212 ALA A C 1
ATOM 1586 O O . ALA A 1 212 ? 7.531 -14.331 13.347 1.00 59.00 212 ALA A O 1
ATOM 1587 N N . PRO A 1 213 ? 6.252 -12.893 12.177 1.00 56.62 213 PRO A N 1
ATOM 1588 C CA . PRO A 1 213 ? 5.309 -12.663 13.275 1.00 56.62 213 PRO A CA 1
ATOM 1589 C C . PRO A 1 213 ? 4.568 -13.938 13.700 1.00 56.62 213 PRO A C 1
ATOM 1591 O O . PRO A 1 213 ? 4.410 -14.176 14.895 1.00 56.62 213 PRO A O 1
ATOM 1594 N N . ALA A 1 214 ? 4.186 -14.801 12.748 1.00 55.09 214 ALA A N 1
ATOM 1595 C CA . ALA A 1 214 ? 3.525 -16.074 13.045 1.00 55.09 214 ALA A CA 1
ATOM 1596 C C . ALA A 1 214 ? 4.441 -17.060 13.794 1.00 55.09 214 ALA A C 1
ATOM 1598 O O . ALA A 1 214 ? 3.982 -17.774 14.684 1.00 55.09 214 ALA A O 1
ATOM 1599 N N . LEU A 1 215 ? 5.740 -17.090 13.473 1.00 51.12 215 LEU A N 1
ATOM 1600 C CA . LEU A 1 215 ? 6.731 -17.900 14.192 1.00 51.12 215 LEU A CA 1
ATOM 1601 C C . LEU A 1 215 ? 7.002 -17.371 15.608 1.00 51.12 215 LEU A C 1
ATOM 1603 O O . LEU A 1 215 ? 7.203 -18.163 16.529 1.00 51.12 215 LEU A O 1
ATOM 1607 N N . ALA A 1 216 ? 6.994 -16.050 15.800 1.00 51.38 216 ALA A N 1
ATOM 1608 C CA . ALA A 1 216 ? 7.141 -15.435 17.118 1.00 51.38 216 ALA A CA 1
ATOM 1609 C C . ALA A 1 216 ? 5.902 -15.667 18.002 1.00 51.38 216 ALA A C 1
ATOM 1611 O O . ALA A 1 216 ? 6.056 -16.059 19.157 1.00 51.38 216 ALA A O 1
ATOM 1612 N N . ALA A 1 217 ? 4.692 -15.510 17.454 1.00 53.12 217 ALA A N 1
ATOM 1613 C CA . ALA A 1 217 ? 3.437 -15.815 18.145 1.00 53.12 217 ALA A CA 1
ATOM 1614 C C . ALA A 1 217 ? 3.340 -17.303 18.527 1.00 53.12 217 ALA A C 1
ATOM 1616 O O . ALA A 1 217 ? 3.038 -17.621 19.673 1.00 53.12 217 ALA A O 1
ATOM 1617 N N . ALA A 1 218 ? 3.725 -18.213 17.623 1.00 52.56 218 ALA A N 1
ATOM 1618 C CA . ALA A 1 218 ? 3.757 -19.650 17.907 1.00 52.56 218 ALA A CA 1
ATOM 1619 C C . ALA A 1 218 ? 4.701 -20.020 19.069 1.00 52.56 218 ALA A C 1
ATOM 1621 O O . ALA A 1 218 ? 4.374 -20.902 19.859 1.00 52.56 218 ALA A O 1
ATOM 1622 N N . ARG A 1 219 ? 5.842 -19.329 19.218 1.00 48.56 219 ARG A N 1
ATOM 1623 C CA . ARG A 1 219 ? 6.747 -19.521 20.368 1.00 48.56 219 ARG A CA 1
ATOM 1624 C C . ARG A 1 219 ? 6.142 -19.025 21.683 1.00 48.56 219 ARG A C 1
ATOM 1626 O O . ARG A 1 219 ? 6.401 -19.613 22.727 1.00 48.56 219 ARG A O 1
ATOM 1633 N N . VAL A 1 220 ? 5.354 -17.950 21.651 1.00 52.06 220 VAL A N 1
ATOM 1634 C CA . VAL A 1 220 ? 4.645 -17.435 22.837 1.00 52.06 220 VAL A CA 1
ATOM 1635 C C . VAL A 1 220 ? 3.494 -18.367 23.232 1.00 52.06 220 VAL A C 1
ATOM 1637 O O . VAL A 1 220 ? 3.295 -18.616 24.419 1.00 52.06 220 VAL A O 1
ATOM 1640 N N . ASP A 1 221 ? 2.791 -18.952 22.265 1.00 53.19 221 ASP A N 1
ATOM 1641 C CA . ASP A 1 221 ? 1.744 -19.952 22.509 1.00 53.19 221 ASP A CA 1
ATOM 1642 C C . ASP A 1 221 ? 2.311 -21.264 23.073 1.00 53.19 221 ASP A C 1
ATOM 1644 O O . ASP A 1 221 ? 1.743 -21.820 24.014 1.00 53.19 221 ASP A O 1
ATOM 1648 N N . GLU A 1 222 ? 3.475 -21.721 22.591 1.00 53.66 222 GLU A N 1
ATOM 1649 C CA . GLU A 1 222 ? 4.212 -22.853 23.184 1.00 53.66 222 GLU A CA 1
ATOM 1650 C C . GLU A 1 222 ? 4.616 -22.588 24.642 1.00 53.66 222 GLU A C 1
ATOM 1652 O O . GLU A 1 222 ? 4.556 -23.491 25.476 1.00 53.66 222 GLU A O 1
ATOM 1657 N N . LEU A 1 223 ? 4.983 -21.347 24.971 1.00 54.34 223 LEU A N 1
ATOM 1658 C CA . LEU A 1 223 ? 5.342 -20.936 26.332 1.00 54.34 223 LEU A CA 1
ATOM 1659 C C . LEU A 1 223 ? 4.124 -20.729 27.248 1.00 54.34 223 LEU A C 1
ATOM 1661 O O . LEU A 1 223 ? 4.260 -20.829 28.466 1.00 54.34 223 LEU A O 1
ATOM 1665 N N . THR A 1 224 ? 2.945 -20.433 26.693 1.00 56.69 224 THR A N 1
ATOM 1666 C CA . THR A 1 224 ? 1.725 -20.103 27.460 1.00 56.69 224 THR A CA 1
ATOM 1667 C C . THR A 1 224 ? 0.649 -21.193 27.427 1.00 56.69 224 THR A C 1
ATOM 1669 O O . THR A 1 224 ? -0.359 -21.078 28.127 1.00 56.69 224 THR A O 1
ATOM 1672 N N . GLY A 1 225 ? 0.855 -22.270 26.661 1.00 50.50 225 GLY A N 1
ATOM 1673 C CA . GLY A 1 225 ? -0.020 -23.444 26.606 1.00 50.50 225 GLY A CA 1
ATOM 1674 C C . GLY A 1 225 ? -1.377 -23.208 25.934 1.00 50.50 225 GLY A C 1
ATOM 1675 O O . GLY A 1 225 ? -2.281 -24.031 26.093 1.00 50.50 225 GLY A O 1
ATOM 1676 N N . LYS A 1 226 ? -1.558 -22.101 25.203 1.00 51.12 226 LYS A N 1
ATOM 1677 C CA . LYS A 1 226 ? -2.805 -21.810 24.482 1.00 51.12 226 LYS A CA 1
ATOM 1678 C C . LYS A 1 226 ? -2.751 -2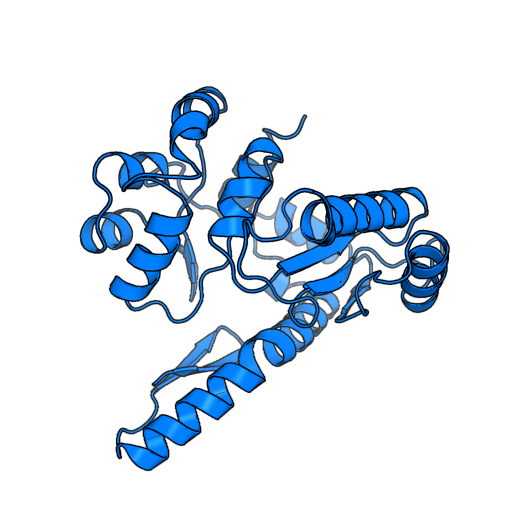2.384 23.060 1.00 51.12 226 LYS A C 1
ATOM 1680 O O . LYS A 1 226 ? -1.763 -22.180 22.362 1.00 51.12 226 LYS A O 1
ATOM 1685 N N . PRO A 1 227 ? -3.787 -23.108 22.595 1.00 47.44 227 PRO A N 1
ATOM 1686 C CA . PRO A 1 227 ? -3.808 -23.613 21.228 1.00 47.44 227 PRO A CA 1
ATOM 1687 C C . PRO A 1 227 ? -4.026 -22.461 20.236 1.00 47.44 227 PRO A C 1
ATOM 1689 O O . PRO A 1 227 ? -5.093 -21.846 20.227 1.00 47.44 227 PRO A O 1
ATOM 1692 N N . ALA A 1 228 ? -3.027 -22.211 19.386 1.00 52.75 228 ALA A N 1
ATOM 1693 C CA . ALA A 1 228 ? -3.076 -21.210 18.321 1.00 52.75 228 ALA A CA 1
ATOM 1694 C C . ALA A 1 228 ? -4.298 -21.411 17.405 1.00 52.75 228 ALA A C 1
ATOM 1696 O O . ALA A 1 228 ? -4.543 -22.515 16.896 1.00 52.75 228 ALA A O 1
ATOM 1697 N N . ARG A 1 229 ? -5.051 -20.339 17.141 1.00 49.28 229 ARG A N 1
ATOM 1698 C CA . ARG A 1 229 ? -6.171 -20.350 16.191 1.00 49.28 229 ARG A CA 1
ATOM 1699 C C . ARG A 1 229 ? -5.640 -20.193 14.772 1.00 49.28 229 ARG A C 1
ATOM 1701 O O . ARG A 1 229 ? -4.973 -19.220 14.440 1.00 49.28 229 ARG A O 1
ATOM 1708 N N . VAL A 1 230 ? -5.941 -21.158 13.907 1.00 49.84 230 VAL A N 1
ATOM 1709 C CA . VAL A 1 230 ? -5.593 -21.080 12.483 1.00 49.84 230 VAL A CA 1
ATOM 1710 C C . VAL A 1 230 ? -6.773 -20.491 11.720 1.00 49.84 230 VAL A C 1
ATOM 1712 O O . VAL A 1 230 ? -7.847 -21.088 11.690 1.00 49.84 230 VAL A O 1
ATOM 1715 N N . PHE A 1 231 ? -6.562 -19.348 11.080 1.00 55.81 231 PHE A N 1
ATOM 1716 C CA . PHE A 1 231 ? -7.499 -18.732 10.151 1.00 55.81 231 PHE A CA 1
ATOM 1717 C C . PHE A 1 231 ? -6.989 -18.901 8.718 1.00 55.81 231 PHE A C 1
ATOM 1719 O O . PHE A 1 231 ? -5.789 -18.834 8.454 1.00 55.81 231 PHE A O 1
ATOM 1726 N N . ASN A 1 232 ? -7.902 -19.132 7.778 1.00 47.03 232 ASN A N 1
ATOM 1727 C CA . ASN A 1 232 ? -7.576 -19.170 6.356 1.00 47.03 232 ASN A CA 1
ATOM 1728 C C . ASN A 1 232 ? -8.021 -17.849 5.724 1.00 47.03 232 ASN A C 1
ATOM 1730 O O . ASN A 1 232 ? -9.204 -17.520 5.773 1.00 47.03 232 ASN A O 1
ATOM 1734 N N . LEU A 1 233 ? -7.083 -17.122 5.124 1.00 44.50 233 LEU A N 1
ATOM 1735 C CA . LEU A 1 233 ? -7.336 -15.955 4.286 1.00 44.50 233 LEU A CA 1
ATOM 1736 C C . LEU A 1 233 ? -7.162 -16.388 2.824 1.00 44.50 233 LEU A C 1
ATOM 1738 O O . LEU A 1 233 ? -6.063 -16.361 2.262 1.00 44.50 233 LEU A O 1
ATOM 1742 N N . GLY A 1 234 ? -8.227 -16.932 2.235 1.00 66.94 234 GLY A N 1
ATOM 1743 C CA . GLY A 1 234 ? -8.141 -17.642 0.956 1.00 66.94 234 GLY A CA 1
ATOM 1744 C C . GLY A 1 234 ? -7.179 -18.848 1.036 1.00 66.94 234 GLY A C 1
ATOM 1745 O O . GLY A 1 234 ? -7.345 -19.696 1.912 1.00 66.94 234 GLY A O 1
ATOM 1746 N N . PRO A 1 235 ? -6.166 -18.973 0.153 1.00 47.56 235 PRO A N 1
ATOM 1747 C CA . PRO A 1 235 ? -5.166 -20.041 0.222 1.00 47.56 235 PRO A CA 1
ATOM 1748 C C . PRO A 1 235 ? -4.046 -19.775 1.245 1.00 47.56 235 PRO A C 1
ATOM 1750 O O . PRO A 1 235 ? -3.140 -20.601 1.364 1.00 47.56 235 PRO A O 1
ATOM 1753 N N . ILE A 1 236 ? -4.056 -18.631 1.936 1.00 41.56 236 ILE A N 1
ATOM 1754 C CA . ILE A 1 236 ? -3.033 -18.259 2.918 1.00 41.56 236 ILE A CA 1
ATOM 1755 C C . ILE A 1 236 ? -3.505 -18.704 4.303 1.00 41.56 236 ILE A C 1
ATOM 1757 O O . ILE A 1 236 ? -4.599 -18.358 4.742 1.00 41.56 236 ILE A O 1
ATOM 1761 N N . ARG A 1 237 ? -2.673 -19.477 5.005 1.00 47.91 237 ARG A N 1
ATOM 1762 C CA . ARG A 1 237 ? -2.917 -19.883 6.395 1.00 47.91 237 ARG A CA 1
ATOM 1763 C C . ARG A 1 237 ? -2.267 -18.886 7.341 1.00 47.91 237 ARG A C 1
ATOM 1765 O O . ARG A 1 237 ? -1.047 -18.770 7.357 1.00 47.91 237 ARG A O 1
ATOM 1772 N N . ILE A 1 238 ? -3.073 -18.234 8.166 1.00 54.56 238 ILE A N 1
ATOM 1773 C CA . ILE A 1 238 ? -2.619 -17.341 9.229 1.00 54.56 238 ILE A CA 1
ATOM 1774 C C . ILE A 1 238 ? -2.832 -18.058 10.562 1.00 54.56 238 ILE A C 1
ATOM 1776 O O . ILE A 1 238 ? -3.947 -18.443 10.899 1.00 54.56 238 ILE A O 1
ATOM 1780 N N . LYS A 1 239 ? -1.762 -18.253 11.332 1.00 43.91 239 LYS A N 1
ATOM 1781 C CA . LYS A 1 239 ? -1.865 -18.660 12.739 1.00 43.91 239 LYS A CA 1
ATOM 1782 C C . LYS A 1 239 ? -1.922 -17.400 13.594 1.00 43.91 239 LYS A C 1
ATOM 1784 O O . LYS A 1 239 ? -1.006 -16.588 13.514 1.00 43.91 239 LYS A O 1
ATOM 1789 N N . ALA A 1 240 ? -2.977 -17.247 14.379 1.00 45.12 240 ALA A N 1
ATOM 1790 C CA . ALA A 1 240 ? -3.125 -16.183 15.360 1.00 45.12 240 ALA A CA 1
ATOM 1791 C C . ALA A 1 240 ? -3.139 -16.782 16.774 1.00 45.12 240 ALA A C 1
ATOM 1793 O O . ALA A 1 240 ? -3.767 -17.820 17.004 1.00 45.12 240 ALA A O 1
ATOM 1794 N N . SER A 1 241 ? -2.426 -16.114 17.678 1.00 51.88 241 SER A N 1
ATOM 1795 C CA . SER A 1 241 ? -2.384 -16.366 19.124 1.00 51.88 241 SER A CA 1
ATOM 1796 C C . SER A 1 241 ? -3.703 -16.036 19.813 1.00 51.88 241 SER A C 1
ATOM 1798 O O . SER A 1 241 ? -4.247 -14.957 19.478 1.00 51.88 241 SER A O 1
#

Foldseek 3Di:
DLFVPLVLLCQLQVHDLPDALLQCLVPPALVSVVVTWDDRPPDTDHRYDSDDVSVVVCLVCQAHDCSHLLNVLVSCVVNPDPDDDDDDSDPSNVLRPQQNDQAAEAEFEQAPVRLVVLLVVVCCDCPVCDPSHNHDLLRYEYEYEADDPPGHDPVRSQVVSCVVPVSRHDHQYYAHRDVLCVVSSVVSHHSCVRDPRVVVRVQSVCCVNQVVVQVVQVVVCVVVVPDWDWDDPDPDIHTHD